Protein AF-A0AAW9KKE5-F1 (afdb_monomer)

Nearest PDB structures (foldseek):
  7twm-assembly1_A  TM=8.789E-01  e=1.733E-07  Mycena rosella
  6mjf-assembly3_E  TM=8.759E-01  e=3.581E-07  Dendrothele bispora CBS 962.96
  7twm-assembly1_B  TM=8.103E-01  e=4.041E-07  Mycena rosella
  7twk-assembly1_B  TM=8.126E-01  e=4.293E-07  Mycena rosella
  7twl-assembly2_C  TM=8.642E-01  e=1.438E-06  Mycena rosella

Solvent-accessible surface area (backbone atoms only — not comparable to full-atom values): 10821 Å² total; per-residue (Å²): 121,58,37,36,28,58,54,69,90,44,76,68,49,59,66,38,62,83,74,55,94,62,72,48,63,43,54,66,41,71,76,75,44,96,43,70,68,54,30,26,49,51,52,24,54,50,53,54,56,51,33,74,76,61,78,55,72,45,81,47,60,91,45,16,56,88,59,95,38,66,36,47,55,47,30,50,53,56,25,61,77,67,72,50,88,82,84,86,73,85,50,70,36,66,66,58,30,47,29,69,73,71,72,53,64,64,88,76,37,62,45,80,43,55,45,91,53,45,88,81,56,84,86,59,94,84,38,49,72,50,75,38,84,69,82,48,58,70,52,22,43,53,47,37,59,59,45,52,78,79,41,63,53,77,44,73,42,79,50,75,39,52,66,84,38,89,93,62,50,43,80,43,80,42,35,42,69,69,60,86

Radius of gyration: 18.44 Å; Cα contacts (8 Å, |Δi|>4): 219; chains: 1; bounding box: 48×35×48 Å

Foldseek 3Di:
DAEEEQDCPDPVSVVCVVVDPDYYYLVVLVVPDPDPLSSLLVLLVVSVVVCVVVVDHHYHYPAFLPPPPSSSVSNVVVCVVVVNDDDGDGGHHVVNLCCVVVVDDCVQPEAEEELVCLVVDDDDPSHHYHYPDLDDPVSLVSNLVSVVVPDPQQDWDWDWDPRPPVVTTDTDIDGSVPSD

Organism: Clostridium perfringens (NCBI:txid1502)

pLDDT: mean 92.87, std 4.3, range [73.19, 98.19]

Sequence (180 aa):
KNIYFRTEKHPTVDYLKGKIKEFKTYDNYYEISDSFDEVYENIAKDIVSKYLDTKEMIYAVPGHPLVAEKSVFNLINLCEEKGIEYTILPAVSFIDAMMDVLKIDPIEGLKVIDAFDMKNQILDKRIGTIITQVYNPLIASEVKLKLLEYYNDDTEIYYVRAAGIVSEESIRKIPIYELD

Mean predicted aligned error: 4.4 Å

Secondary structure (DSSP, 8-state):
--EEES-S-SHHHHHHBTTBS--EE-TTHHHH-SSHHHHHHHHHHHHHHHHHHHS--EEE-SS-TTSS-HHHHHHHHHHHHHT----------HHHHHHHHHT--GGG-EEEEEGGGGGGPPP-TTSEEEEE---SHHHHHHHHHHHHTTS-TT-EEEEEESTT-TTT-EEEEEEGGG--

InterPro domains:
  IPR000878 Tetrapyrrole methylase [PF00590] (12-179)
  IPR014777 Tetrapyrrole methylase, subdomain 1 [G3DSA:3.40.1010.10] (1-91)
  IPR035013 YabN, N-terminal [cd11723] (1-180)
  IPR035996 Tetrapyrrole methylase superfamily [SSF53790] (3-172)

Structure (mmCIF, N/CA/C/O backbone):
data_AF-A0AAW9KKE5-F1
#
_entry.id   AF-A0AAW9KKE5-F1
#
loop_
_atom_site.group_PDB
_atom_site.id
_atom_site.type_symbol
_atom_site.label_atom_id
_atom_site.label_alt_id
_atom_site.label_comp_id
_atom_site.label_asym_id
_atom_site.label_entity_id
_atom_site.label_seq_id
_atom_site.pdbx_PDB_ins_code
_atom_site.Cartn_x
_atom_site.Cartn_y
_atom_site.Cartn_z
_atom_site.occupancy
_atom_site.B_iso_or_equiv
_atom_site.auth_seq_id
_atom_site.auth_comp_id
_atom_site.auth_asym_id
_atom_site.auth_atom_id
_atom_site.pdbx_PDB_model_num
ATOM 1 N N . LYS A 1 1 ? -21.336 3.743 14.398 1.00 73.19 1 LYS A N 1
ATOM 2 C CA . LYS A 1 1 ? -20.627 4.730 15.254 1.00 73.19 1 LYS A CA 1
ATOM 3 C C . LYS A 1 1 ? -19.224 4.164 15.476 1.00 73.19 1 LYS A C 1
ATOM 5 O O . LYS A 1 1 ? -19.099 2.956 15.362 1.00 73.19 1 LYS A O 1
ATOM 10 N N . ASN A 1 2 ? -18.190 4.981 15.685 1.00 91.00 2 ASN A N 1
ATOM 11 C CA . ASN A 1 2 ? -16.785 4.531 15.812 1.00 91.00 2 ASN A CA 1
ATOM 12 C C . ASN A 1 2 ? -16.167 3.923 14.534 1.00 91.00 2 ASN A C 1
ATOM 14 O O . ASN A 1 2 ? -15.418 2.952 14.601 1.00 91.00 2 ASN A O 1
ATOM 18 N N . ILE A 1 3 ? -16.492 4.495 13.370 1.00 94.56 3 ILE A N 1
ATOM 19 C CA . ILE A 1 3 ? -15.839 4.159 12.098 1.00 94.56 3 ILE A CA 1
ATOM 20 C C . ILE A 1 3 ? -14.742 5.188 11.855 1.00 94.56 3 ILE A C 1
ATOM 22 O O . ILE A 1 3 ? -15.023 6.391 11.841 1.00 94.56 3 ILE A O 1
ATOM 26 N N . TYR A 1 4 ? -13.523 4.708 11.661 1.00 95.94 4 TYR A N 1
ATOM 27 C CA . TYR A 1 4 ? -12.345 5.522 11.417 1.00 95.94 4 TYR A CA 1
ATOM 28 C C . TYR A 1 4 ? -11.719 5.112 10.092 1.00 95.94 4 TYR A C 1
ATOM 30 O O . TYR A 1 4 ? -11.380 3.948 9.904 1.00 95.94 4 TYR A O 1
ATOM 38 N N . PHE A 1 5 ? -11.561 6.058 9.177 1.00 96.00 5 PHE A N 1
ATOM 39 C CA . PHE A 1 5 ? -10.828 5.845 7.935 1.00 96.00 5 PHE A CA 1
ATOM 40 C C . PHE A 1 5 ? -9.391 6.334 8.087 1.00 96.00 5 PHE A C 1
ATOM 42 O O . PHE A 1 5 ? -9.157 7.389 8.674 1.00 96.00 5 PHE A O 1
ATOM 49 N N . ARG A 1 6 ? -8.421 5.620 7.508 1.00 95.31 6 ARG A N 1
ATOM 50 C CA . ARG A 1 6 ? -7.042 6.131 7.397 1.00 95.31 6 ARG A CA 1
ATOM 51 C C . ARG A 1 6 ? -7.004 7.484 6.690 1.00 95.31 6 ARG A C 1
ATOM 53 O O . ARG A 1 6 ? -6.290 8.384 7.106 1.00 95.31 6 ARG A O 1
ATOM 60 N N . THR A 1 7 ? -7.790 7.613 5.625 1.00 92.31 7 THR A N 1
ATOM 61 C CA . THR A 1 7 ? -7.900 8.828 4.819 1.00 92.31 7 THR A CA 1
ATOM 62 C C . THR A 1 7 ? -9.285 8.921 4.192 1.00 92.31 7 THR A C 1
ATOM 64 O O . THR A 1 7 ? -9.871 7.898 3.832 1.00 92.31 7 THR A O 1
ATOM 67 N N . GLU A 1 8 ? -9.806 10.136 4.038 1.00 91.81 8 GLU A N 1
ATOM 68 C CA . GLU A 1 8 ? -11.000 10.388 3.229 1.00 91.81 8 GLU A CA 1
ATOM 69 C C . GLU A 1 8 ? -10.721 10.480 1.723 1.00 91.81 8 GLU A C 1
ATOM 71 O O . GLU A 1 8 ? -11.660 10.486 0.927 1.00 91.81 8 GLU A O 1
ATOM 76 N N . LYS A 1 9 ? -9.445 10.553 1.319 1.00 87.50 9 LYS A N 1
ATOM 77 C CA . LYS A 1 9 ? -9.015 10.751 -0.071 1.00 87.50 9 LYS A CA 1
ATOM 78 C C . LYS A 1 9 ? -9.106 9.447 -0.866 1.00 87.50 9 LYS A C 1
ATOM 80 O O . LYS A 1 9 ? -8.093 8.833 -1.196 1.00 87.50 9 LYS A O 1
ATOM 85 N N . HIS A 1 10 ? -10.328 8.995 -1.141 1.00 85.75 10 HIS A N 1
ATOM 86 C CA . HIS A 1 10 ? -10.585 7.806 -1.950 1.00 85.75 10 HIS A CA 1
ATOM 87 C C . HIS A 1 10 ? -12.008 7.822 -2.547 1.00 85.75 10 HIS A C 1
ATOM 89 O O . HIS A 1 10 ? -12.957 8.063 -1.794 1.00 85.75 10 HIS A O 1
ATOM 95 N N . PRO A 1 11 ? -12.214 7.454 -3.832 1.00 83.69 11 PRO A N 1
ATOM 96 C CA . PRO A 1 11 ? -13.539 7.491 -4.472 1.00 83.69 11 PRO A CA 1
ATOM 97 C C . PRO A 1 11 ? -14.624 6.702 -3.720 1.00 83.69 11 PRO A C 1
ATOM 99 O O . PRO A 1 11 ? -15.775 7.123 -3.617 1.00 83.69 11 PRO A O 1
ATOM 102 N N . THR A 1 12 ? -14.258 5.558 -3.133 1.00 86.19 12 THR A N 1
ATOM 103 C CA . THR A 1 12 ? -15.182 4.758 -2.308 1.00 86.19 12 THR A CA 1
ATOM 104 C C . THR A 1 12 ? -15.652 5.500 -1.058 1.00 86.19 12 THR A C 1
ATOM 106 O O . THR A 1 12 ? -16.795 5.315 -0.652 1.00 86.19 12 THR A O 1
ATOM 109 N N . VAL A 1 13 ? -14.817 6.345 -0.444 1.00 86.62 13 VAL A N 1
ATOM 110 C CA . VAL A 1 13 ? -15.243 7.132 0.723 1.00 86.62 13 VAL A CA 1
ATOM 111 C C . VAL A 1 13 ? -16.303 8.144 0.297 1.00 86.62 13 VAL A C 1
ATOM 113 O O . VAL A 1 13 ? -17.320 8.263 0.977 1.00 86.62 13 VAL A O 1
ATOM 116 N N . ASP A 1 14 ? -16.149 8.781 -0.865 1.00 85.56 14 ASP A N 1
ATOM 117 C CA . ASP A 1 14 ? -17.169 9.684 -1.409 1.00 85.56 14 ASP A CA 1
ATOM 118 C C . ASP A 1 14 ? -18.489 8.970 -1.714 1.00 85.56 14 ASP A C 1
ATOM 120 O O . ASP A 1 14 ? -19.556 9.493 -1.409 1.00 85.56 14 ASP A O 1
ATOM 124 N N . TYR A 1 15 ? -18.442 7.735 -2.218 1.00 86.31 15 TYR A N 1
ATOM 125 C CA . TYR A 1 15 ? -19.644 6.908 -2.380 1.00 86.31 15 TYR A CA 1
ATOM 126 C C . TYR A 1 15 ? -20.317 6.547 -1.044 1.00 86.31 15 TYR A C 1
ATOM 128 O O . TYR A 1 15 ? -21.538 6.371 -0.968 1.00 86.31 15 TYR A O 1
ATOM 136 N N . LEU A 1 16 ? -19.525 6.401 0.020 1.00 89.38 16 LEU A N 1
ATOM 137 C CA . LEU A 1 16 ? -20.028 6.120 1.361 1.00 89.38 16 LEU A CA 1
ATOM 138 C C . LEU A 1 16 ? -20.615 7.370 2.028 1.00 89.38 16 LEU A C 1
ATOM 140 O O . LEU A 1 16 ? -21.536 7.224 2.841 1.00 89.38 16 LEU A O 1
ATOM 144 N N . LYS A 1 17 ? -20.159 8.581 1.670 1.00 83.69 17 LYS A N 1
ATOM 145 C CA . LYS A 1 17 ? -20.753 9.849 2.124 1.00 83.69 17 LYS A CA 1
ATOM 146 C C . LYS A 1 17 ? -22.236 9.874 1.711 1.00 83.69 17 LYS A C 1
ATOM 148 O O . LYS A 1 17 ? -22.582 9.936 0.540 1.00 83.69 17 LYS A O 1
ATOM 153 N N . GLY A 1 18 ? -23.132 9.761 2.695 1.00 82.31 18 GLY A N 1
ATOM 154 C CA . GLY A 1 18 ? -24.589 9.659 2.498 1.00 82.31 18 GLY A CA 1
ATOM 155 C C . GLY A 1 18 ? -25.192 8.277 2.785 1.00 82.31 18 GLY A C 1
ATOM 156 O O . GLY A 1 18 ? -26.398 8.175 3.002 1.00 82.31 18 GLY A O 1
ATOM 157 N N . LYS A 1 19 ? -24.373 7.221 2.864 1.00 88.62 19 LYS A N 1
ATOM 158 C CA . LYS A 1 19 ? -24.787 5.874 3.307 1.00 88.62 19 LYS A CA 1
ATOM 159 C C . LYS A 1 19 ? -24.441 5.603 4.763 1.00 88.62 19 LYS A C 1
ATOM 161 O O . LYS A 1 19 ? -25.199 4.941 5.470 1.00 88.62 19 LYS A O 1
ATOM 166 N N . ILE A 1 20 ? -23.299 6.117 5.213 1.00 90.12 20 ILE A N 1
ATOM 167 C CA . ILE A 1 20 ? -22.884 6.060 6.614 1.00 90.12 20 ILE A CA 1
ATOM 168 C C . ILE A 1 20 ? -23.245 7.370 7.312 1.00 90.12 20 ILE A C 1
ATOM 170 O O . ILE A 1 20 ? -23.034 8.452 6.772 1.00 90.12 20 ILE A O 1
ATOM 174 N N . LYS A 1 21 ? -23.821 7.263 8.516 1.00 84.69 21 LYS A N 1
ATOM 175 C CA . LYS A 1 21 ? -24.280 8.431 9.288 1.00 84.69 21 LYS A CA 1
ATOM 176 C C . LYS A 1 21 ? -23.132 9.318 9.765 1.00 84.69 21 LYS A C 1
ATOM 178 O O . LYS A 1 21 ? -23.282 10.530 9.785 1.00 84.69 21 LYS A O 1
ATOM 183 N N . GLU A 1 22 ? -22.037 8.707 10.208 1.00 90.06 22 GLU A N 1
ATOM 184 C CA . GLU A 1 22 ? -20.910 9.404 10.825 1.00 90.06 22 GLU A CA 1
ATOM 185 C C . GLU A 1 22 ? -19.655 8.528 10.745 1.00 90.06 22 GLU A C 1
ATOM 187 O O . GLU A 1 22 ? -19.719 7.322 11.014 1.00 90.06 22 GLU A O 1
ATOM 192 N N . PHE A 1 23 ? -18.527 9.147 10.405 1.00 93.56 23 PHE A N 1
ATOM 193 C CA . PHE A 1 23 ? -17.189 8.569 10.459 1.00 93.56 23 PHE A CA 1
ATOM 194 C C . PHE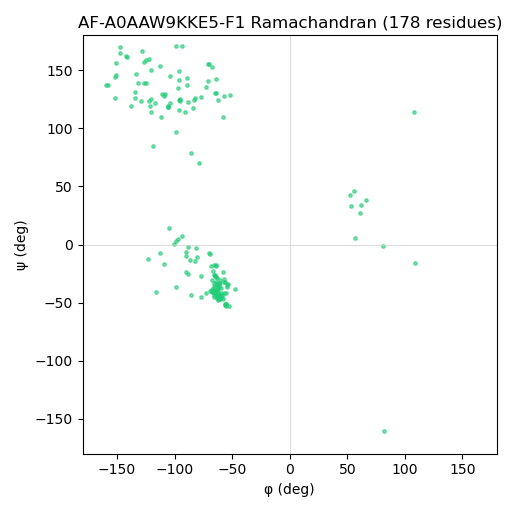 A 1 23 ? -16.167 9.656 10.793 1.00 93.56 23 PHE A C 1
ATOM 196 O O . PHE A 1 23 ? -16.464 10.847 10.711 1.00 93.56 23 PHE A O 1
ATOM 203 N N . LYS A 1 24 ? -14.967 9.234 11.176 1.00 94.56 24 LYS A N 1
ATOM 204 C CA . LYS A 1 24 ? -13.810 10.101 11.421 1.00 94.56 24 LYS A CA 1
ATOM 205 C C . LYS A 1 24 ? -12.662 9.667 10.522 1.00 94.56 24 LYS A C 1
ATOM 207 O O . LYS A 1 24 ? -12.662 8.527 10.054 1.00 94.56 24 LYS A O 1
ATOM 212 N N . THR A 1 25 ? -11.693 10.544 10.294 1.00 95.25 25 THR A N 1
ATOM 213 C CA . THR A 1 25 ? -10.484 10.198 9.543 1.00 95.25 25 THR A CA 1
ATOM 214 C C . THR A 1 25 ? -9.217 10.568 10.296 1.00 95.25 25 THR A C 1
ATOM 216 O O . THR A 1 25 ? -9.268 11.285 11.297 1.00 95.25 25 THR A O 1
ATOM 219 N N . TYR A 1 26 ? -8.098 10.034 9.815 1.00 96.12 26 TYR A N 1
ATOM 220 C CA . TYR A 1 26 ? -6.753 10.300 10.314 1.00 96.12 26 TYR A CA 1
ATOM 221 C C . TYR A 1 26 ? -5.941 11.227 9.396 1.00 96.12 26 TYR A C 1
ATOM 223 O O . TYR A 1 26 ? -4.731 11.353 9.569 1.00 96.12 26 TYR A O 1
ATOM 231 N N . ASP A 1 27 ? -6.589 11.911 8.443 1.00 92.94 27 ASP A N 1
ATOM 232 C CA . ASP A 1 27 ? -5.916 12.818 7.499 1.00 92.94 27 ASP A CA 1
ATOM 233 C C . ASP A 1 27 ? -5.111 13.918 8.212 1.00 92.94 27 ASP A C 1
ATOM 235 O O . ASP A 1 27 ? -4.040 14.294 7.745 1.00 92.94 27 ASP A O 1
ATOM 239 N N . ASN A 1 28 ? -5.569 14.369 9.384 1.00 92.06 28 ASN A N 1
ATOM 240 C CA . ASN A 1 28 ? -4.884 15.377 10.194 1.00 92.06 28 ASN A CA 1
ATOM 241 C C . ASN A 1 28 ? -3.499 14.931 10.691 1.00 92.06 28 ASN A C 1
ATOM 243 O O . ASN A 1 28 ? -2.636 15.781 10.881 1.00 92.06 28 ASN A O 1
ATOM 247 N N . TYR A 1 29 ? -3.259 13.630 10.895 1.00 89.88 29 TYR A N 1
ATOM 248 C CA . TYR A 1 29 ? -1.944 13.147 11.333 1.00 89.88 29 TYR A CA 1
ATOM 249 C C . TYR A 1 29 ? -0.878 13.395 10.265 1.00 89.88 29 TYR A C 1
ATOM 251 O O . TYR A 1 29 ? 0.254 13.726 10.600 1.00 89.88 29 TYR A O 1
ATOM 259 N N . TYR A 1 30 ? -1.253 13.334 8.985 1.00 85.62 30 TYR A N 1
ATOM 260 C CA . TYR A 1 30 ? -0.345 13.627 7.875 1.00 85.62 30 TYR A CA 1
ATOM 261 C C . TYR A 1 30 ? 0.060 15.105 7.790 1.00 85.62 30 TYR A C 1
ATOM 263 O O . TYR A 1 30 ? 1.041 15.416 7.124 1.00 85.62 30 TYR A O 1
ATOM 271 N N . GLU A 1 31 ? -0.682 16.014 8.428 1.00 85.38 31 GLU A N 1
ATOM 272 C CA . GLU A 1 31 ? -0.369 17.449 8.436 1.00 85.38 31 GLU A CA 1
ATOM 273 C C . GLU A 1 31 ? 0.568 17.847 9.583 1.00 85.38 31 GLU A C 1
ATOM 275 O O . GLU A 1 31 ? 1.255 18.861 9.482 1.00 85.38 31 GLU A O 1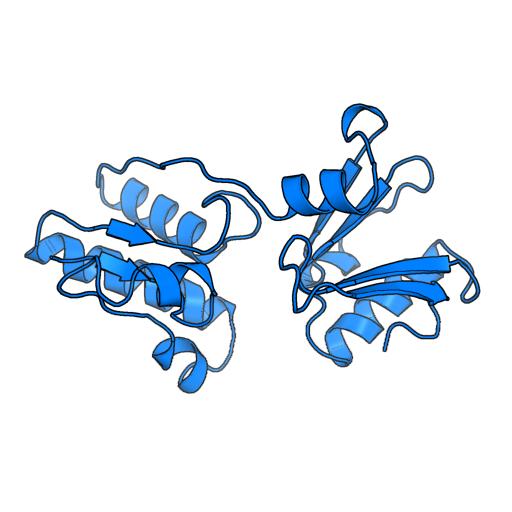
ATOM 280 N N . ILE A 1 32 ? 0.576 17.075 10.675 1.00 86.19 32 ILE A N 1
ATOM 281 C CA . ILE A 1 32 ? 1.253 17.448 11.928 1.00 86.19 32 ILE A CA 1
ATOM 282 C C . ILE A 1 32 ? 2.510 16.631 12.234 1.00 86.19 32 ILE A C 1
ATOM 284 O O . ILE A 1 32 ? 3.270 17.036 13.108 1.00 86.19 32 ILE A O 1
ATOM 288 N N . SER A 1 33 ? 2.703 15.483 11.582 1.00 84.88 33 SER A N 1
ATOM 289 C CA . SER A 1 33 ? 3.840 14.591 11.833 1.00 84.88 33 SER A CA 1
ATOM 290 C C . SER A 1 33 ? 4.983 14.826 10.849 1.00 84.88 33 SER A C 1
ATOM 292 O O . SER A 1 33 ? 4.764 15.141 9.679 1.00 84.88 33 SER A O 1
ATOM 294 N N . ASP A 1 34 ? 6.211 14.596 11.315 1.00 80.88 34 ASP A N 1
ATOM 295 C CA . ASP A 1 34 ? 7.432 14.849 10.539 1.00 80.88 34 ASP A CA 1
ATOM 296 C C . ASP A 1 34 ? 7.768 13.695 9.575 1.00 80.88 34 ASP A C 1
ATOM 298 O O . ASP A 1 34 ? 8.601 13.834 8.676 1.00 80.88 34 ASP A O 1
ATOM 302 N N . SER A 1 35 ? 7.130 12.531 9.751 1.00 82.81 35 SER A N 1
ATOM 303 C CA . SER A 1 35 ? 7.335 11.352 8.905 1.00 82.81 35 SER A CA 1
ATOM 304 C C . SER A 1 35 ? 6.100 10.455 8.815 1.00 82.81 35 SER A C 1
ATOM 306 O O . SER A 1 35 ? 5.266 10.418 9.719 1.00 82.81 35 SER A O 1
ATOM 308 N N . PHE A 1 36 ? 6.010 9.664 7.741 1.00 83.19 36 PHE A N 1
ATOM 309 C CA . PHE A 1 36 ? 4.943 8.672 7.567 1.00 83.19 36 PHE A CA 1
ATOM 310 C C . PHE A 1 36 ? 4.949 7.591 8.651 1.00 83.19 36 PHE A C 1
ATOM 312 O O . PHE A 1 36 ? 3.888 7.168 9.099 1.00 83.19 36 PHE A O 1
ATOM 319 N N . ASP A 1 37 ? 6.127 7.172 9.107 1.00 86.69 37 ASP A N 1
ATOM 320 C CA . ASP A 1 37 ? 6.244 6.180 10.176 1.00 86.69 37 ASP A CA 1
ATOM 321 C C . ASP A 1 37 ? 5.598 6.672 11.471 1.00 86.69 37 ASP A C 1
ATOM 323 O O 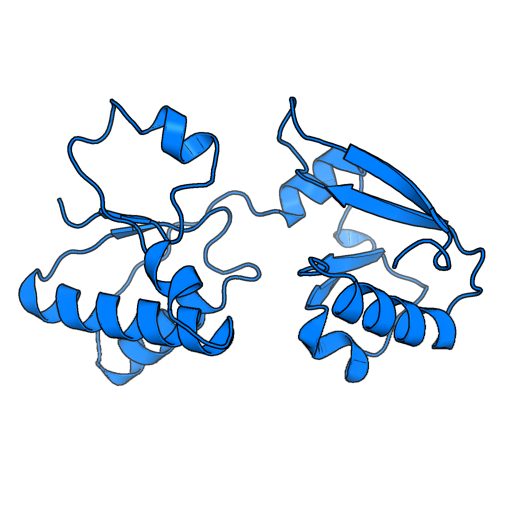. ASP A 1 37 ? 4.815 5.950 12.091 1.00 86.69 37 ASP A O 1
ATOM 327 N N . GLU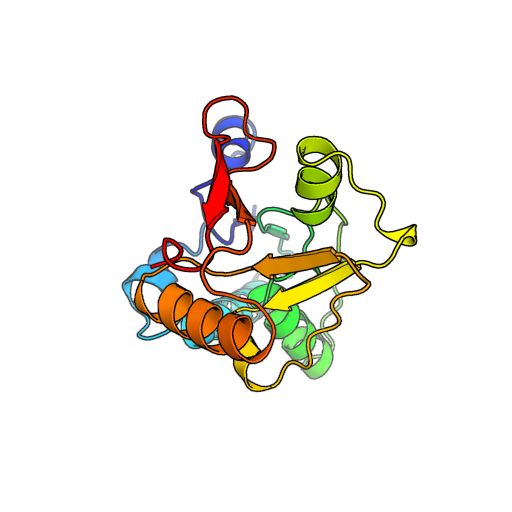 A 1 38 ? 5.840 7.936 11.815 1.00 90.69 38 GLU A N 1
ATOM 328 C CA . GLU A 1 38 ? 5.219 8.582 12.966 1.00 90.69 38 GLU A CA 1
ATOM 329 C C . GLU A 1 38 ? 3.693 8.679 12.810 1.00 90.69 38 GLU A C 1
ATOM 331 O O . GLU A 1 38 ? 2.959 8.341 13.741 1.00 90.6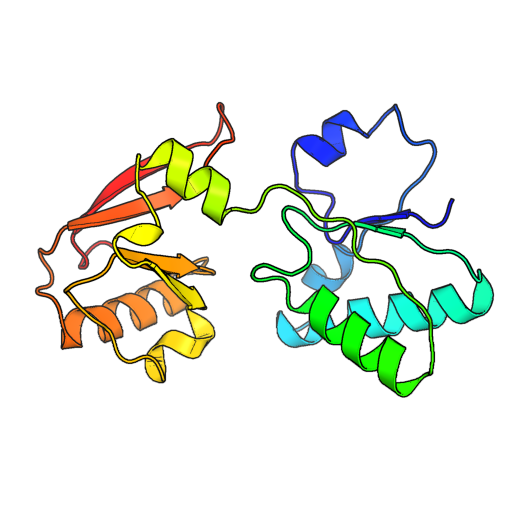9 38 GLU A O 1
ATOM 336 N N . VAL A 1 39 ? 3.203 9.052 11.618 1.00 92.00 39 VAL A N 1
ATOM 337 C CA . VAL A 1 39 ? 1.763 9.048 11.297 1.00 92.00 39 VAL A CA 1
ATOM 338 C C . VAL A 1 39 ? 1.156 7.679 11.602 1.00 92.00 39 VAL A C 1
ATOM 340 O O . VAL A 1 39 ? 0.173 7.580 12.337 1.00 92.00 39 VAL A O 1
ATOM 343 N N . TYR A 1 40 ? 1.746 6.608 11.071 1.00 93.31 40 TYR A N 1
ATOM 344 C CA . TYR A 1 40 ? 1.201 5.258 11.197 1.00 93.31 40 TYR A CA 1
ATOM 345 C C . TYR A 1 40 ? 1.244 4.725 12.628 1.00 93.31 40 TYR A C 1
ATOM 347 O O . TYR A 1 40 ? 0.310 4.046 13.060 1.00 93.31 40 TYR A O 1
ATOM 355 N N . GLU A 1 41 ? 2.303 5.018 13.380 1.00 94.69 41 GLU A N 1
ATOM 356 C CA . GLU A 1 41 ? 2.369 4.690 14.804 1.00 94.69 41 GLU A CA 1
ATOM 357 C C . GLU A 1 41 ? 1.307 5.430 15.616 1.00 94.69 41 GLU A C 1
ATOM 359 O O . GLU A 1 41 ? 0.646 4.838 16.474 1.00 94.69 41 GLU A O 1
ATOM 364 N N . ASN A 1 42 ? 1.143 6.724 15.356 1.00 95.69 42 ASN A N 1
ATOM 365 C CA . ASN A 1 42 ? 0.209 7.567 16.083 1.00 95.69 42 ASN A CA 1
ATOM 366 C C . ASN A 1 42 ? -1.248 7.158 15.825 1.00 95.69 42 ASN A C 1
ATOM 368 O O . ASN A 1 42 ? -2.036 7.102 16.771 1.00 95.69 42 ASN A O 1
ATOM 372 N N . ILE A 1 43 ? -1.587 6.792 14.582 1.00 96.94 43 ILE A N 1
ATOM 373 C CA . ILE A 1 43 ? -2.894 6.222 14.227 1.00 96.94 43 ILE A CA 1
ATOM 374 C C . ILE A 1 43 ? -3.173 4.968 15.061 1.00 96.94 43 ILE A C 1
ATOM 376 O O . ILE A 1 43 ? -4.206 4.884 15.725 1.00 96.94 43 ILE A O 1
ATOM 380 N N . ALA A 1 44 ? -2.244 4.009 15.080 1.00 97.19 44 ALA A N 1
ATOM 381 C CA . ALA A 1 44 ? -2.424 2.753 15.804 1.00 97.19 44 ALA A CA 1
ATOM 382 C C . ALA A 1 44 ? -2.609 2.972 17.320 1.00 97.19 44 ALA A C 1
ATOM 384 O O . ALA A 1 44 ? -3.523 2.407 17.925 1.00 97.19 44 ALA A O 1
ATOM 385 N N . LYS A 1 45 ? -1.792 3.846 17.929 1.00 96.62 45 LYS A N 1
ATOM 386 C CA . LYS A 1 45 ? -1.890 4.206 19.357 1.00 96.62 45 LYS A CA 1
ATOM 387 C C . LYS A 1 45 ? -3.241 4.844 19.693 1.00 96.62 45 LYS A C 1
ATOM 389 O O . LYS A 1 45 ? -3.853 4.498 20.705 1.00 96.62 45 LYS A O 1
ATOM 394 N N . ASP A 1 46 ? -3.716 5.756 18.851 1.00 96.56 46 ASP A N 1
ATOM 395 C CA . ASP A 1 46 ? -4.987 6.447 19.059 1.00 96.56 46 ASP A CA 1
ATOM 396 C C . ASP A 1 46 ? -6.202 5.514 18.885 1.00 96.56 46 ASP A C 1
ATOM 398 O O . ASP A 1 46 ? -7.124 5.566 19.703 1.00 96.56 46 ASP A O 1
ATOM 402 N N . ILE A 1 47 ? -6.179 4.609 17.900 1.00 96.56 47 ILE A N 1
ATOM 403 C CA . ILE A 1 47 ? -7.209 3.568 17.720 1.00 96.56 47 ILE A CA 1
ATOM 404 C C . ILE A 1 47 ? -7.335 2.719 18.984 1.00 96.56 47 ILE A C 1
ATOM 406 O O . ILE A 1 47 ? -8.432 2.563 19.523 1.00 96.56 47 ILE A O 1
ATOM 410 N N . VAL A 1 48 ? -6.211 2.202 19.488 1.00 96.38 48 VAL A N 1
ATOM 411 C CA . VAL A 1 48 ? -6.188 1.381 20.705 1.00 96.38 48 VAL A CA 1
ATOM 412 C C . VAL A 1 48 ? -6.720 2.165 21.900 1.00 96.38 48 VAL A C 1
ATOM 414 O O . VAL A 1 48 ? -7.550 1.647 22.643 1.00 96.38 48 VAL A O 1
ATOM 417 N N . SER A 1 49 ? -6.287 3.418 22.066 1.00 95.56 49 SER A N 1
ATOM 418 C CA . SER A 1 49 ? -6.767 4.301 23.133 1.00 95.56 49 SER A CA 1
ATOM 419 C C . SER A 1 49 ? -8.292 4.445 23.098 1.00 95.56 49 SER A C 1
ATOM 421 O O . SER A 1 49 ? -8.972 4.156 24.079 1.00 95.56 49 SER A O 1
ATOM 423 N N . LYS A 1 50 ? -8.857 4.779 21.933 1.00 94.94 50 LYS A N 1
ATOM 424 C CA . LYS A 1 50 ? -10.307 4.942 21.762 1.00 94.94 50 LYS A CA 1
ATOM 425 C C . LYS A 1 50 ? -11.075 3.632 21.935 1.00 94.94 50 LYS A C 1
ATOM 427 O O . LYS A 1 50 ? -12.176 3.645 22.480 1.00 94.94 50 LYS A O 1
ATOM 432 N N . TYR A 1 51 ? -10.515 2.503 21.499 1.00 95.31 51 TYR A N 1
ATOM 433 C CA . TYR A 1 51 ? -11.127 1.190 21.706 1.00 95.31 51 TYR A CA 1
ATOM 434 C C . TYR A 1 51 ? -11.276 0.859 23.197 1.00 95.31 51 TYR A C 1
ATOM 436 O O . TYR A 1 51 ? -12.277 0.259 23.595 1.00 95.31 51 TYR A O 1
ATOM 444 N N . LEU A 1 52 ? -10.328 1.274 24.046 1.00 91.94 52 LEU A N 1
ATOM 445 C CA . LEU A 1 52 ? -10.430 1.038 25.488 1.00 91.94 52 LEU A CA 1
ATOM 446 C C . LEU A 1 52 ? -11.674 1.694 26.100 1.00 91.94 52 LEU A C 1
ATOM 448 O O . LEU A 1 52 ? -12.240 1.100 27.023 1.00 91.94 52 LEU A O 1
ATOM 452 N N . ASP A 1 53 ? -12.130 2.815 25.540 1.00 91.44 53 ASP A N 1
ATOM 453 C CA . ASP A 1 53 ? -13.341 3.522 25.962 1.00 91.44 53 ASP A C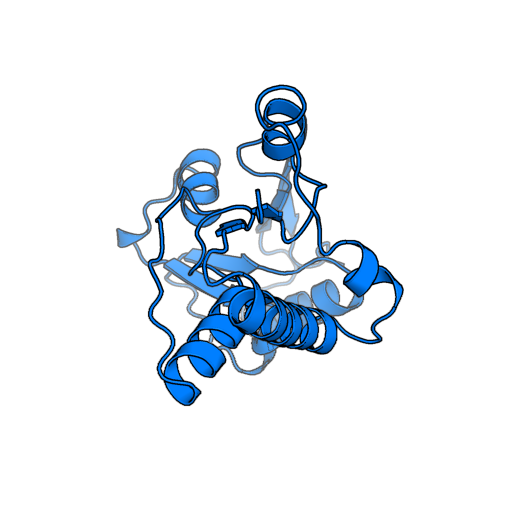A 1
ATOM 454 C C . ASP A 1 53 ? -14.611 2.965 25.305 1.00 91.44 53 ASP A C 1
ATOM 456 O O . ASP A 1 53 ? -15.634 2.793 25.970 1.00 91.44 53 ASP A O 1
ATOM 460 N N . THR A 1 54 ? -14.576 2.683 23.997 1.00 90.50 54 THR A N 1
ATOM 461 C CA . THR A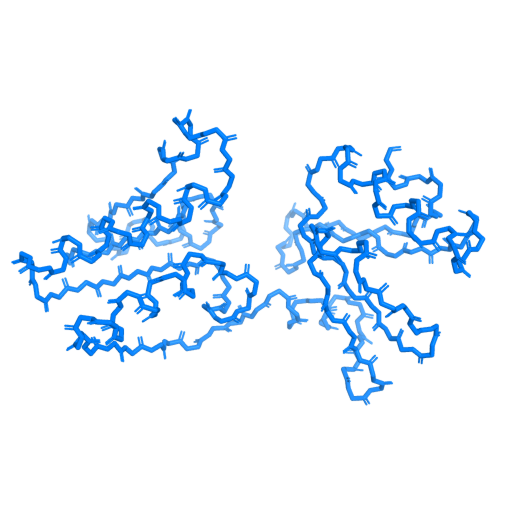 1 54 ? -15.787 2.332 23.237 1.00 90.50 54 THR A CA 1
ATOM 462 C C . THR A 1 54 ? -16.103 0.842 23.209 1.00 90.50 54 THR A C 1
ATOM 464 O O . THR A 1 54 ? -17.255 0.488 22.968 1.00 90.50 54 THR A O 1
ATOM 467 N N . LYS A 1 55 ? -15.098 -0.022 23.402 1.00 90.25 55 LYS A N 1
ATOM 468 C CA . LYS A 1 55 ? -15.152 -1.494 23.261 1.00 90.25 55 LYS A CA 1
ATOM 469 C C . LYS A 1 55 ? -15.609 -2.017 21.892 1.00 90.25 55 LYS A C 1
ATOM 471 O O . LYS A 1 55 ? -15.748 -3.220 21.713 1.00 90.25 55 LYS A O 1
ATOM 476 N N . GLU A 1 56 ? -15.806 -1.135 20.918 1.00 91.12 56 GLU A N 1
ATOM 477 C CA . GLU A 1 56 ? -16.179 -1.464 19.544 1.00 91.12 56 GLU A CA 1
ATOM 478 C C . GLU A 1 56 ? -15.642 -0.374 18.608 1.00 91.12 56 GLU A C 1
ATOM 480 O O . GLU A 1 56 ? -15.899 0.823 18.815 1.00 91.12 56 GLU A O 1
ATOM 485 N N . MET A 1 57 ? -14.883 -0.783 17.587 1.00 94.31 57 MET A N 1
ATOM 486 C CA . MET A 1 57 ? -14.279 0.119 16.610 1.00 94.31 57 MET A CA 1
ATOM 487 C C . MET A 1 57 ? -14.086 -0.560 15.252 1.00 94.31 57 MET A C 1
ATOM 489 O O . MET A 1 57 ? -13.744 -1.736 15.181 1.00 94.31 57 MET A O 1
ATOM 493 N N . ILE A 1 58 ? -14.259 0.214 14.178 1.00 95.94 58 ILE A N 1
ATOM 494 C CA . ILE A 1 58 ? -13.901 -0.183 12.815 1.00 95.94 58 ILE A CA 1
ATOM 495 C C . ILE A 1 58 ? -12.814 0.764 12.323 1.00 95.94 58 ILE A C 1
ATOM 497 O O . ILE A 1 58 ? -13.041 1.974 12.255 1.00 95.94 58 ILE A O 1
ATOM 501 N N . TYR A 1 59 ? -11.665 0.207 11.944 1.00 97.06 59 TYR A N 1
ATOM 502 C CA . TYR A 1 59 ? -10.622 0.921 11.220 1.00 97.06 59 TYR A CA 1
ATOM 503 C C . TYR A 1 59 ? -10.613 0.467 9.759 1.00 97.06 59 TYR A C 1
ATOM 505 O O . TYR A 1 59 ? -10.425 -0.712 9.468 1.00 97.06 59 TYR A O 1
ATOM 513 N N . ALA A 1 60 ? -10.872 1.401 8.849 1.00 95.94 60 ALA A N 1
ATOM 514 C CA . ALA A 1 60 ? -10.972 1.163 7.420 1.00 95.94 60 ALA A CA 1
ATOM 515 C C . ALA A 1 60 ? -9.798 1.820 6.685 1.00 95.94 60 ALA A C 1
ATOM 517 O O . ALA A 1 60 ? -9.528 3.015 6.834 1.00 95.94 60 ALA A O 1
ATOM 518 N N . VAL A 1 61 ? -9.133 1.035 5.846 1.00 95.38 61 VAL A N 1
ATOM 519 C CA . VAL A 1 61 ? -8.002 1.463 5.020 1.00 95.38 61 VAL A CA 1
ATOM 520 C C . VAL A 1 61 ? -8.330 1.246 3.541 1.00 95.38 61 VAL A C 1
ATOM 522 O O . VAL A 1 61 ? -9.114 0.349 3.221 1.00 95.38 61 VAL A O 1
ATOM 525 N N . PRO A 1 62 ? -7.779 2.053 2.621 1.00 91.31 62 PRO A N 1
ATOM 526 C CA . PRO A 1 62 ? -7.865 1.765 1.195 1.00 91.31 62 PRO A CA 1
ATOM 527 C C . PRO A 1 62 ? -7.127 0.470 0.839 1.00 91.31 62 PRO A C 1
ATOM 529 O O . PRO A 1 62 ? -5.960 0.303 1.183 1.00 91.31 62 PRO A O 1
ATOM 532 N N . GLY A 1 63 ? -7.790 -0.413 0.095 1.00 91.50 63 GLY A N 1
ATOM 533 C CA . GLY A 1 63 ? -7.217 -1.683 -0.343 1.00 91.50 63 GLY A CA 1
ATOM 534 C C . GLY A 1 63 ? -7.282 -2.792 0.714 1.00 91.50 63 GLY A C 1
ATOM 535 O O . GLY A 1 63 ? -8.082 -2.744 1.648 1.00 91.50 63 GLY A O 1
ATOM 536 N N . HIS A 1 64 ? -6.446 -3.820 0.552 1.00 95.25 64 HIS A N 1
ATOM 537 C CA . HIS A 1 64 ? -6.380 -4.951 1.476 1.00 95.25 64 HIS A CA 1
ATOM 538 C C . HIS A 1 64 ? -5.606 -4.570 2.759 1.00 95.25 64 HIS A C 1
ATOM 540 O O . HIS A 1 64 ? -4.441 -4.187 2.645 1.00 95.25 64 HIS A O 1
ATOM 546 N N . PRO A 1 65 ? -6.156 -4.763 3.979 1.00 96.06 65 PRO A N 1
ATOM 547 C CA . PRO A 1 65 ? -5.516 -4.315 5.227 1.00 96.06 65 PRO A CA 1
ATOM 548 C C . PRO A 1 65 ? -4.115 -4.869 5.512 1.00 96.06 65 PRO A C 1
ATOM 550 O O . PRO A 1 65 ? -3.353 -4.266 6.252 1.00 96.06 65 PRO A O 1
ATOM 553 N N . LEU A 1 66 ? -3.776 -6.024 4.942 1.00 95.38 66 LEU A N 1
ATOM 554 C CA . LEU A 1 66 ? -2.457 -6.658 5.084 1.00 95.38 66 LEU A CA 1
ATOM 555 C C . LEU A 1 66 ? -1.480 -6.385 3.928 1.00 95.38 66 LEU A C 1
ATOM 557 O O . LEU A 1 66 ? -0.399 -6.966 3.905 1.00 95.38 66 LEU A O 1
ATOM 561 N N . VAL A 1 67 ? -1.836 -5.543 2.954 1.00 93.19 67 VAL A N 1
ATOM 562 C CA . VAL A 1 67 ? -0.990 -5.279 1.778 1.00 93.19 67 VAL A CA 1
ATOM 563 C C . VAL A 1 67 ? -0.477 -3.843 1.820 1.00 93.19 67 VAL A C 1
ATOM 565 O O . VAL A 1 67 ? -1.238 -2.907 1.603 1.00 93.19 67 VAL A O 1
ATOM 568 N N . ALA A 1 68 ? 0.828 -3.685 2.072 1.00 85.94 68 ALA A N 1
ATOM 569 C CA . ALA A 1 68 ? 1.529 -2.394 2.116 1.00 85.94 68 ALA A CA 1
ATOM 570 C C . ALA A 1 68 ? 0.887 -1.345 3.056 1.00 85.94 68 ALA A C 1
ATOM 572 O O . ALA A 1 68 ? 0.944 -0.146 2.795 1.00 85.94 68 ALA A O 1
ATOM 573 N N . GLU A 1 69 ? 0.286 -1.793 4.162 1.00 91.50 69 GLU A N 1
ATOM 574 C CA . GLU A 1 69 ? -0.426 -0.935 5.112 1.00 91.50 69 GLU A CA 1
ATOM 575 C C . GLU A 1 69 ? 0.214 -0.988 6.508 1.00 91.50 69 GLU A C 1
ATOM 577 O O . GLU A 1 69 ? -0.190 -1.747 7.392 1.00 91.50 69 GLU A O 1
ATOM 582 N N . LYS A 1 70 ? 1.243 -0.161 6.721 1.00 90.88 70 LYS A N 1
ATOM 583 C CA . LYS A 1 70 ? 2.035 -0.150 7.963 1.00 90.88 70 LYS A CA 1
ATOM 584 C C . LYS A 1 70 ? 1.204 0.198 9.204 1.00 90.88 70 LYS A C 1
ATOM 586 O O . LYS A 1 70 ? 1.444 -0.359 10.273 1.00 90.88 70 LYS A O 1
ATOM 591 N N . SER A 1 71 ? 0.183 1.050 9.066 1.00 95.12 71 SER A N 1
ATOM 592 C CA . SER A 1 71 ? -0.699 1.416 10.186 1.00 95.12 71 SER A CA 1
ATOM 593 C C . SER A 1 71 ? -1.473 0.218 10.753 1.00 95.12 71 SER A C 1
ATOM 595 O O . SER A 1 71 ? -1.655 0.126 11.967 1.00 95.12 71 SER A O 1
ATOM 597 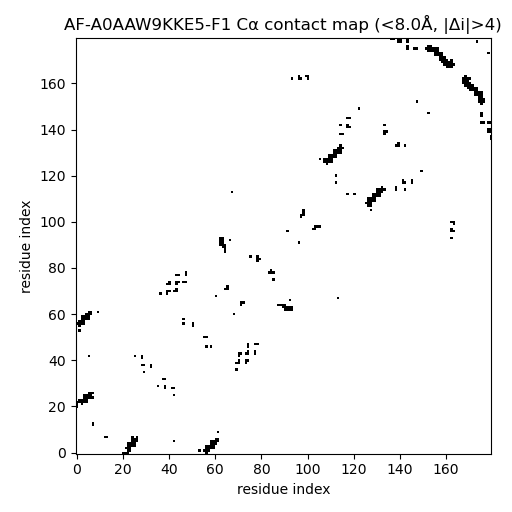N N . VAL A 1 72 ? -1.876 -0.733 9.901 1.00 97.12 72 VAL A N 1
ATOM 598 C CA . VAL A 1 72 ? -2.580 -1.953 10.322 1.00 97.12 72 VAL A CA 1
ATOM 599 C C . VAL A 1 72 ? -1.629 -2.913 11.028 1.00 97.12 72 VAL A C 1
ATOM 601 O O . VAL A 1 72 ? -1.995 -3.447 12.070 1.00 97.12 72 VAL A O 1
ATOM 604 N N . PHE A 1 73 ? -0.400 -3.092 10.536 1.00 96.69 73 PHE A N 1
ATOM 605 C CA . PHE A 1 73 ? 0.593 -3.928 11.224 1.00 96.69 73 PHE A CA 1
ATOM 606 C C . PHE A 1 73 ? 0.978 -3.365 12.598 1.00 96.69 73 PHE A C 1
ATOM 608 O O . PHE A 1 73 ? 1.037 -4.114 13.571 1.00 96.69 73 PHE A O 1
ATOM 615 N N . ASN A 1 74 ? 1.151 -2.044 12.712 1.00 97.12 74 ASN A N 1
ATOM 616 C CA . ASN A 1 74 ? 1.370 -1.391 14.004 1.00 97.12 74 ASN A CA 1
ATOM 617 C C . ASN A 1 74 ? 0.195 -1.636 14.967 1.00 97.12 74 ASN A C 1
ATOM 619 O O . ASN A 1 74 ? 0.405 -1.910 16.148 1.00 97.12 74 ASN A O 1
ATOM 623 N N . LEU A 1 75 ? -1.042 -1.563 14.464 1.00 97.94 75 LEU A N 1
ATOM 624 C CA . LEU A 1 75 ? -2.245 -1.828 15.252 1.00 97.94 75 LEU A CA 1
ATOM 625 C C . LEU A 1 75 ? -2.334 -3.291 15.702 1.00 97.94 75 LEU A C 1
ATOM 627 O O . LEU A 1 75 ? -2.637 -3.537 16.865 1.00 97.94 75 LEU A O 1
ATOM 631 N N . ILE A 1 76 ? -2.042 -4.245 14.814 1.00 98.19 76 ILE A N 1
ATOM 632 C CA . ILE A 1 76 ? -1.996 -5.679 15.132 1.00 98.19 76 ILE A CA 1
ATOM 633 C C . ILE A 1 76 ? -1.030 -5.934 16.292 1.00 98.19 76 ILE A C 1
ATOM 635 O O . ILE A 1 76 ? -1.441 -6.513 17.295 1.00 98.19 76 ILE A O 1
ATOM 639 N N . ASN A 1 77 ? 0.201 -5.421 16.202 1.00 98.00 77 ASN A N 1
ATOM 640 C CA . ASN A 1 77 ? 1.209 -5.588 17.251 1.00 98.00 77 ASN A CA 1
ATOM 641 C C . ASN A 1 77 ? 0.717 -5.041 18.601 1.00 98.00 77 ASN A C 1
ATOM 643 O O . ASN A 1 77 ? 0.786 -5.730 19.616 1.00 98.00 77 ASN A O 1
ATOM 647 N N . LEU A 1 78 ? 0.150 -3.828 18.618 1.00 97.75 78 LEU A N 1
ATOM 648 C CA . LEU A 1 78 ? -0.387 -3.236 19.848 1.00 97.75 78 LEU A CA 1
ATOM 649 C C . LEU A 1 78 ? -1.579 -4.018 20.415 1.00 97.75 78 LEU A C 1
ATOM 651 O O . LEU A 1 78 ? -1.742 -4.088 21.636 1.00 97.75 78 LEU A O 1
ATOM 655 N N . CYS A 1 79 ? -2.433 -4.572 19.554 1.00 97.25 79 CYS A N 1
ATOM 656 C CA . CYS A 1 79 ? -3.544 -5.413 19.981 1.00 97.25 79 CYS A CA 1
ATOM 657 C C . CYS A 1 79 ? -3.036 -6.706 20.624 1.00 97.25 79 CYS A C 1
ATOM 659 O O . CYS A 1 79 ? -3.503 -7.058 21.706 1.00 97.25 79 CYS A O 1
ATOM 661 N N . GLU A 1 80 ? -2.051 -7.370 20.019 1.00 97.62 80 GLU A N 1
ATOM 662 C CA . GLU A 1 80 ? -1.433 -8.585 20.561 1.00 97.62 80 GLU A CA 1
ATOM 663 C C . GLU A 1 80 ? -0.758 -8.327 21.912 1.00 97.62 80 GLU A C 1
ATOM 665 O O . GLU A 1 80 ? -1.031 -9.035 22.882 1.00 97.62 80 GLU A O 1
ATOM 670 N N . GLU A 1 81 ? 0.033 -7.254 22.024 1.00 97.50 81 GLU A N 1
ATOM 671 C CA . GLU A 1 81 ? 0.674 -6.836 23.279 1.00 97.50 81 GLU A CA 1
ATOM 672 C C . GLU A 1 81 ? -0.331 -6.587 24.414 1.00 97.50 81 GLU A C 1
ATOM 674 O O . GLU A 1 81 ? -0.023 -6.793 25.590 1.00 97.50 81 GLU A O 1
ATOM 679 N N . LYS A 1 82 ? -1.537 -6.121 24.076 1.00 95.94 82 LYS A N 1
ATOM 680 C CA . LYS A 1 82 ? -2.585 -5.756 25.041 1.00 95.94 82 LYS A CA 1
ATOM 681 C C . LYS A 1 82 ? -3.670 -6.820 25.206 1.00 95.94 82 LYS A C 1
ATOM 683 O O . LYS A 1 82 ? -4.600 -6.592 25.979 1.00 95.94 82 LYS A O 1
ATOM 688 N N . GLY A 1 83 ? -3.577 -7.948 24.501 1.00 96.31 83 GLY A N 1
ATOM 689 C CA . GLY A 1 83 ? -4.610 -8.987 24.505 1.00 96.31 83 GLY A CA 1
ATOM 690 C C . GLY A 1 83 ? -5.966 -8.502 23.977 1.00 96.31 83 GLY A C 1
ATOM 691 O O . GLY A 1 83 ? -7.008 -8.911 24.485 1.00 96.31 83 GLY A O 1
ATOM 692 N N . ILE A 1 84 ? -5.963 -7.585 23.007 1.00 96.62 84 ILE A N 1
ATOM 693 C CA . ILE A 1 84 ? -7.167 -7.082 22.344 1.00 96.62 84 ILE A CA 1
ATOM 694 C C . ILE A 1 84 ? -7.480 -7.987 21.154 1.00 96.62 84 ILE A C 1
ATOM 696 O O . ILE A 1 84 ? -6.668 -8.135 20.243 1.00 96.62 84 ILE A O 1
ATOM 700 N N . GLU A 1 85 ? -8.679 -8.560 21.144 1.00 96.44 85 GLU A N 1
ATOM 701 C CA . GLU A 1 85 ? -9.167 -9.328 20.002 1.00 96.44 85 GLU A CA 1
ATOM 702 C C . GLU A 1 85 ? -9.483 -8.410 18.816 1.00 96.44 85 GLU A C 1
ATOM 704 O O . GLU A 1 85 ? -10.042 -7.323 18.972 1.00 96.44 85 GLU A O 1
ATOM 709 N N . TYR A 1 86 ? -9.145 -8.868 17.614 1.00 96.69 86 TYR A N 1
ATOM 710 C CA . TYR A 1 86 ? -9.426 -8.162 16.373 1.00 96.69 86 TYR A CA 1
ATOM 711 C C . TYR A 1 86 ? -9.818 -9.144 15.268 1.00 96.69 86 TYR A C 1
ATOM 713 O O . TYR A 1 86 ? -9.577 -10.347 15.342 1.00 96.69 86 TYR A O 1
ATOM 721 N N . THR A 1 87 ? -10.447 -8.628 14.216 1.00 97.75 87 THR A N 1
ATOM 722 C CA . THR A 1 87 ? -10.770 -9.393 13.009 1.00 97.75 87 THR A CA 1
ATOM 723 C C . THR A 1 87 ? -10.403 -8.567 11.790 1.00 97.75 87 THR A C 1
ATOM 725 O O . THR A 1 87 ? -10.765 -7.396 11.695 1.00 97.75 87 THR A O 1
ATOM 728 N N . ILE A 1 88 ? -9.690 -9.185 10.850 1.00 97.38 88 ILE A N 1
ATOM 729 C CA . ILE A 1 88 ? -9.330 -8.562 9.577 1.00 97.38 88 ILE A CA 1
ATOM 730 C C . ILE A 1 88 ? -10.359 -8.978 8.534 1.00 97.38 88 ILE A C 1
ATOM 732 O O . ILE A 1 88 ? -10.577 -10.168 8.305 1.00 97.38 88 ILE A O 1
ATOM 736 N N . LEU A 1 89 ? -10.971 -7.989 7.887 1.00 97.06 89 LEU A N 1
ATOM 737 C CA . LEU A 1 89 ? -11.835 -8.215 6.736 1.00 97.06 89 LEU A CA 1
ATOM 738 C C . LEU A 1 89 ? -11.009 -8.015 5.457 1.00 97.06 89 LEU A C 1
ATOM 740 O O . LEU A 1 89 ? -10.518 -6.906 5.235 1.00 97.06 89 LEU A O 1
ATOM 744 N N . PRO A 1 90 ? -10.811 -9.062 4.635 1.00 94.44 90 PRO A N 1
ATOM 745 C CA . PRO A 1 90 ? -10.043 -8.946 3.403 1.00 94.44 90 PRO A CA 1
ATOM 746 C C . PRO A 1 90 ? -10.774 -8.069 2.380 1.00 94.44 90 PRO A C 1
ATOM 748 O O . PRO A 1 90 ? -12.005 -7.987 2.365 1.00 94.44 90 PRO A O 1
ATOM 751 N N . ALA A 1 91 ? -10.003 -7.434 1.504 1.00 93.12 91 ALA A N 1
ATOM 752 C CA . ALA A 1 91 ? -10.499 -6.580 0.429 1.00 93.12 91 ALA A CA 1
ATOM 753 C C . ALA A 1 91 ? -9.579 -6.667 -0.795 1.00 93.12 91 ALA A C 1
ATOM 755 O O . ALA A 1 91 ? -8.493 -7.230 -0.719 1.00 93.12 91 ALA A O 1
ATOM 756 N N . VAL A 1 92 ? -10.001 -6.101 -1.922 1.00 92.06 92 VAL A N 1
ATOM 757 C CA . VAL A 1 92 ? -9.173 -6.040 -3.135 1.00 92.06 92 VAL A CA 1
ATOM 758 C C . VAL A 1 92 ? -7.951 -5.157 -2.871 1.00 92.06 92 VAL A C 1
ATOM 760 O O . VAL A 1 92 ? -8.082 -4.049 -2.351 1.00 92.06 92 VAL A O 1
ATOM 763 N N . SER A 1 93 ? -6.761 -5.651 -3.195 1.00 93.25 93 SER A N 1
ATOM 764 C CA . SER A 1 93 ? -5.494 -4.939 -3.045 1.00 93.25 93 SER A CA 1
ATOM 765 C C . SER A 1 93 ? -5.105 -4.204 -4.328 1.00 93.25 93 SER A C 1
ATOM 767 O O . SER A 1 93 ? -5.678 -4.415 -5.396 1.00 93.25 93 SER A O 1
ATOM 769 N N . PHE A 1 94 ? -4.066 -3.369 -4.253 1.00 91.50 94 PHE A N 1
ATOM 770 C CA . PHE A 1 94 ? -3.493 -2.801 -5.472 1.00 91.50 94 PHE A CA 1
ATOM 771 C C . PHE A 1 94 ? -2.871 -3.887 -6.369 1.00 91.50 94 PHE A C 1
ATOM 773 O O . PHE A 1 94 ? -2.793 -3.680 -7.571 1.00 91.50 94 PHE A O 1
ATOM 780 N N . ILE A 1 95 ? -2.432 -5.030 -5.820 1.00 93.88 95 ILE A N 1
ATOM 781 C CA . ILE A 1 95 ? -1.812 -6.112 -6.604 1.00 93.88 95 ILE A CA 1
ATOM 782 C C . ILE A 1 95 ? -2.839 -6.686 -7.581 1.00 93.88 95 ILE A C 1
ATOM 784 O O . ILE A 1 95 ? -2.524 -6.852 -8.756 1.00 93.88 95 ILE A O 1
ATOM 788 N N . ASP A 1 96 ? -4.077 -6.883 -7.122 1.00 93.62 96 ASP A N 1
ATOM 789 C CA . ASP A 1 96 ? -5.191 -7.325 -7.964 1.00 93.62 96 ASP A CA 1
ATOM 790 C C . ASP A 1 96 ? -5.438 -6.328 -9.109 1.00 93.62 96 ASP A C 1
ATOM 792 O O . ASP A 1 96 ? -5.521 -6.712 -10.275 1.00 93.62 96 ASP A O 1
ATOM 796 N N . ALA A 1 97 ? -5.445 -5.026 -8.798 1.00 93.19 97 ALA A N 1
ATOM 797 C CA . ALA A 1 97 ? -5.584 -3.980 -9.809 1.00 93.19 97 ALA A CA 1
ATOM 798 C C . ALA A 1 97 ? -4.421 -3.989 -10.819 1.00 93.19 97 ALA A C 1
ATOM 800 O O . ALA A 1 97 ? -4.640 -3.829 -12.016 1.00 93.19 97 ALA A O 1
ATOM 801 N N . MET A 1 98 ? -3.183 -4.215 -10.370 1.00 94.69 98 MET A N 1
ATOM 802 C CA . MET A 1 98 ? -2.019 -4.312 -11.260 1.00 94.69 98 MET A CA 1
ATOM 803 C C . MET A 1 98 ? -2.099 -5.534 -12.181 1.00 94.69 98 MET A C 1
ATOM 805 O O . MET A 1 98 ? -1.751 -5.421 -13.357 1.00 94.69 98 MET A O 1
ATOM 809 N N . MET A 1 99 ? -2.572 -6.676 -11.676 1.00 94.38 99 MET A N 1
ATOM 810 C CA . MET A 1 99 ? -2.810 -7.879 -12.480 1.00 94.38 99 MET A CA 1
ATOM 811 C C . MET A 1 99 ? -3.830 -7.612 -13.585 1.00 94.38 99 MET A C 1
ATOM 813 O O . MET A 1 99 ? -3.571 -7.914 -14.751 1.00 94.38 99 MET A O 1
ATOM 817 N N . ASP A 1 100 ? -4.946 -6.969 -13.243 1.00 92.69 100 ASP A N 1
ATOM 818 C CA . ASP A 1 100 ? -5.993 -6.626 -14.203 1.00 92.69 100 ASP A CA 1
ATOM 819 C C . ASP A 1 100 ? -5.515 -5.632 -15.256 1.00 92.69 100 ASP A C 1
ATOM 821 O O . ASP A 1 100 ? -5.832 -5.775 -16.440 1.00 92.69 100 ASP A O 1
ATOM 825 N N . VAL A 1 101 ? -4.754 -4.626 -14.841 1.00 93.38 101 VAL A N 1
ATOM 826 C CA . VAL A 1 101 ? -4.330 -3.530 -15.707 1.00 93.38 101 VAL A CA 1
ATOM 827 C C . VAL A 1 101 ? -3.188 -3.946 -16.635 1.00 93.38 101 VAL A C 1
ATOM 829 O O . VAL A 1 101 ? -3.237 -3.678 -17.836 1.00 93.38 101 VAL A O 1
ATOM 832 N N . LEU A 1 102 ? -2.174 -4.636 -16.106 1.00 94.25 102 LEU A N 1
ATOM 833 C CA . LEU A 1 102 ? -1.001 -5.056 -16.877 1.00 94.25 102 LEU A CA 1
ATOM 834 C C . LEU A 1 102 ? -1.153 -6.441 -17.519 1.00 94.25 102 LEU A C 1
ATOM 836 O O . LEU A 1 102 ? -0.286 -6.834 -18.296 1.00 94.25 102 LEU A O 1
ATOM 840 N N . LYS A 1 103 ? -2.243 -7.165 -17.225 1.00 93.94 103 LYS A N 1
ATOM 841 C CA . LYS A 1 103 ? -2.494 -8.539 -17.696 1.00 93.94 103 LYS A CA 1
ATOM 842 C C . LYS A 1 103 ? -1.359 -9.496 -17.320 1.00 93.94 103 LYS A C 1
ATOM 844 O O . LYS A 1 103 ? -0.902 -10.276 -18.151 1.00 93.94 103 LYS A O 1
ATOM 849 N N . ILE A 1 104 ? -0.915 -9.412 -16.067 1.00 93.38 104 ILE A N 1
ATOM 850 C CA . ILE A 1 104 ? 0.168 -10.238 -15.515 1.00 93.38 104 ILE A CA 1
ATOM 851 C C . ILE A 1 104 ? -0.382 -11.347 -14.612 1.00 93.38 104 ILE A C 1
ATOM 853 O O . ILE A 1 104 ? -1.356 -11.133 -13.889 1.00 93.38 104 ILE A O 1
ATOM 857 N N . ASP A 1 105 ? 0.269 -12.512 -14.628 1.00 93.62 105 ASP A N 1
ATOM 858 C CA . ASP A 1 105 ? -0.020 -13.634 -13.730 1.00 93.62 105 ASP A CA 1
ATOM 859 C C . ASP A 1 105 ? 1.086 -13.741 -12.659 1.00 93.62 105 ASP A C 1
ATOM 861 O O . ASP A 1 105 ? 2.250 -13.970 -13.001 1.00 93.62 105 ASP A O 1
ATOM 865 N N . PRO A 1 106 ? 0.772 -13.589 -11.357 1.00 93.31 106 PRO A N 1
ATOM 866 C CA . PRO A 1 106 ? 1.774 -13.680 -10.299 1.00 93.31 106 PRO A CA 1
ATOM 867 C C . PRO A 1 106 ? 2.426 -15.068 -10.183 1.00 93.31 106 PRO A C 1
ATOM 869 O O . PRO A 1 106 ? 3.500 -15.175 -9.587 1.00 93.31 106 PRO A O 1
ATOM 872 N N . ILE A 1 107 ? 1.820 -16.122 -10.747 1.00 94.94 107 ILE A N 1
ATOM 873 C CA . ILE A 1 107 ? 2.381 -17.483 -10.764 1.00 94.94 107 ILE A CA 1
ATOM 874 C C . ILE A 1 107 ? 3.667 -17.563 -11.595 1.00 94.94 107 ILE A C 1
ATOM 876 O O . ILE A 1 107 ? 4.535 -18.380 -11.288 1.00 94.94 107 ILE A O 1
ATOM 880 N N . GLU A 1 108 ? 3.847 -16.684 -12.586 1.00 91.31 108 GLU A N 1
ATOM 881 C CA . GLU A 1 108 ? 5.092 -16.596 -13.368 1.00 91.31 108 GLU A CA 1
ATOM 882 C C . GLU A 1 108 ? 6.278 -16.048 -12.552 1.00 91.31 108 GLU A C 1
ATOM 884 O O . GLU A 1 108 ? 7.426 -16.090 -12.994 1.00 91.31 108 GLU A O 1
ATOM 889 N N . GLY A 1 109 ? 6.013 -15.581 -11.331 1.00 94.69 109 GLY A N 1
ATOM 890 C CA . GLY A 1 109 ? 6.983 -14.980 -10.434 1.00 94.69 109 GLY A CA 1
ATOM 891 C C . GLY A 1 109 ? 6.757 -13.479 -10.336 1.00 94.69 109 GLY A C 1
ATOM 892 O O . GLY A 1 109 ? 6.976 -12.730 -11.289 1.00 94.69 109 GLY A O 1
ATOM 893 N N . LEU A 1 110 ? 6.362 -13.034 -9.144 1.00 95.31 110 LEU A N 1
ATOM 894 C CA . LEU A 1 110 ? 6.135 -11.631 -8.830 1.00 95.31 110 LEU A CA 1
ATOM 895 C C . LEU A 1 110 ? 6.776 -11.280 -7.491 1.00 95.31 110 LEU A C 1
ATOM 897 O O . LEU A 1 110 ? 6.496 -11.904 -6.467 1.00 95.31 110 LEU A O 1
ATOM 901 N N . LYS A 1 111 ? 7.613 -10.245 -7.493 1.00 95.38 111 LYS A N 1
ATOM 902 C CA . LYS A 1 111 ? 8.172 -9.641 -6.287 1.00 95.38 111 LYS A CA 1
ATOM 903 C C . LYS A 1 111 ? 7.533 -8.279 -6.051 1.00 95.38 111 LYS A C 1
ATOM 905 O O . LYS A 1 111 ? 7.507 -7.440 -6.945 1.00 95.38 111 LYS A O 1
ATOM 910 N N . VAL A 1 112 ? 7.044 -8.044 -4.839 1.00 94.94 112 VAL A N 1
ATOM 911 C CA . VAL A 1 112 ? 6.497 -6.746 -4.424 1.00 94.94 112 VAL A CA 1
ATOM 912 C C . VAL A 1 112 ? 7.459 -6.122 -3.426 1.00 94.94 112 VAL A C 1
ATOM 914 O O . VAL A 1 112 ? 7.862 -6.774 -2.465 1.00 94.94 112 VAL A O 1
ATOM 917 N N . ILE A 1 113 ? 7.861 -4.883 -3.688 1.00 94.38 113 ILE A N 1
ATOM 918 C CA . ILE A 1 113 ? 8.890 -4.170 -2.933 1.00 94.38 113 ILE A CA 1
ATOM 919 C C . ILE A 1 113 ? 8.336 -2.824 -2.470 1.00 94.38 113 ILE A C 1
ATOM 921 O O . ILE A 1 113 ? 7.649 -2.125 -3.218 1.00 94.38 113 ILE A O 1
ATOM 925 N N . ASP A 1 114 ? 8.653 -2.454 -1.235 1.00 91.12 114 ASP A N 1
ATOM 926 C CA . ASP A 1 114 ? 8.526 -1.083 -0.749 1.00 91.12 114 ASP A CA 1
ATOM 927 C C . ASP A 1 114 ? 9.756 -0.276 -1.192 1.00 91.12 114 ASP A C 1
ATOM 929 O O . ASP A 1 114 ? 10.890 -0.689 -0.930 1.00 91.12 114 ASP A O 1
ATOM 933 N N . ALA A 1 115 ? 9.554 0.859 -1.869 1.00 92.62 115 ALA A N 1
ATOM 934 C CA . ALA A 1 115 ? 10.650 1.715 -2.312 1.00 92.62 115 ALA A CA 1
ATOM 935 C C . ALA A 1 115 ? 11.558 2.176 -1.160 1.00 92.62 115 ALA A C 1
ATOM 937 O O . ALA A 1 115 ? 12.757 2.347 -1.373 1.00 92.62 115 ALA A O 1
ATOM 938 N N . PHE A 1 116 ? 11.032 2.311 0.061 1.00 86.19 116 PHE A N 1
ATOM 939 C CA . PHE A 1 116 ? 11.845 2.675 1.225 1.00 86.19 116 PHE A CA 1
ATOM 940 C C . PHE A 1 116 ? 12.882 1.617 1.605 1.00 86.19 116 PHE A C 1
ATOM 942 O O . PHE A 1 116 ? 13.928 1.950 2.159 1.00 86.19 116 PHE A O 1
ATOM 949 N N . ASP A 1 117 ? 12.621 0.350 1.285 1.00 89.38 117 ASP A N 1
ATOM 950 C CA . ASP A 1 117 ? 13.534 -0.757 1.569 1.00 89.38 117 ASP A CA 1
ATOM 951 C C . ASP A 1 117 ? 14.372 -1.159 0.344 1.00 89.38 117 ASP A C 1
ATOM 953 O O . ASP A 1 117 ? 15.181 -2.083 0.397 1.00 89.38 117 ASP A O 1
ATOM 957 N N . MET A 1 118 ? 14.235 -0.441 -0.775 1.00 91.50 118 MET A N 1
ATOM 958 C CA . MET A 1 118 ? 14.832 -0.793 -2.067 1.00 91.50 118 MET A CA 1
ATOM 959 C C . MET A 1 118 ? 16.352 -1.031 -1.997 1.00 91.50 118 MET A C 1
ATOM 961 O O . MET A 1 118 ? 16.879 -1.924 -2.662 1.00 91.50 118 MET A O 1
ATOM 965 N N . LYS A 1 119 ? 17.071 -0.295 -1.140 1.00 89.44 119 LYS A N 1
ATOM 966 C CA . LYS A 1 119 ? 18.525 -0.454 -0.941 1.00 89.44 119 LYS A CA 1
ATOM 967 C C . LYS A 1 119 ? 18.916 -1.849 -0.437 1.00 89.44 119 LYS A C 1
ATOM 969 O O . LYS A 1 119 ? 19.968 -2.350 -0.832 1.00 89.44 119 LYS A O 1
ATOM 974 N N . ASN A 1 120 ? 18.066 -2.486 0.368 1.00 91.69 120 ASN A N 1
ATOM 975 C CA . ASN A 1 120 ? 18.302 -3.815 0.940 1.00 91.69 120 ASN A CA 1
ATOM 976 C C . ASN A 1 120 ? 17.808 -4.951 0.032 1.00 91.69 120 ASN A C 1
ATOM 978 O O . ASN A 1 120 ? 17.967 -6.130 0.354 1.00 91.69 120 ASN A O 1
ATOM 982 N N . GLN A 1 121 ? 17.208 -4.618 -1.111 1.00 94.19 121 GLN A N 1
ATOM 983 C CA . GLN A 1 121 ? 16.607 -5.598 -1.998 1.00 94.19 121 GLN A CA 1
ATOM 984 C C . GLN A 1 121 ? 17.605 -6.130 -3.024 1.00 94.19 121 GLN A C 1
ATOM 986 O O . GLN A 1 121 ? 18.363 -5.392 -3.656 1.00 94.19 121 GLN A O 1
ATOM 991 N N . ILE A 1 122 ? 17.545 -7.445 -3.231 1.00 93.56 122 ILE A N 1
ATOM 992 C CA . ILE A 1 122 ? 18.192 -8.130 -4.352 1.00 93.56 122 ILE A CA 1
ATOM 993 C C . ILE A 1 122 ? 17.154 -8.275 -5.463 1.00 93.56 122 ILE A C 1
ATOM 995 O O . ILE A 1 122 ? 16.068 -8.820 -5.230 1.00 93.56 122 ILE A O 1
ATOM 999 N N . LEU A 1 123 ? 17.468 -7.764 -6.652 1.00 93.25 123 LEU A N 1
ATOM 1000 C CA . LEU A 1 123 ? 16.584 -7.842 -7.812 1.00 93.25 123 LEU A CA 1
ATOM 1001 C C . LEU A 1 123 ? 16.849 -9.118 -8.610 1.00 93.25 123 LEU A C 1
ATOM 1003 O O . LEU A 1 123 ? 17.993 -9.542 -8.769 1.00 93.25 123 LEU A O 1
ATOM 1007 N N . ASP A 1 124 ? 15.778 -9.705 -9.137 1.00 93.25 124 ASP A N 1
ATOM 1008 C CA . ASP A 1 124 ? 15.838 -10.861 -10.024 1.00 93.25 124 ASP A CA 1
ATOM 1009 C C . ASP A 1 124 ? 15.185 -10.498 -11.359 1.00 93.25 124 ASP A C 1
ATOM 1011 O O . ASP A 1 124 ? 13.984 -10.256 -11.434 1.00 93.25 124 ASP A O 1
ATOM 1015 N N . LYS A 1 125 ? 15.994 -10.464 -12.421 1.00 92.31 125 LYS A N 1
ATOM 1016 C CA . LYS A 1 125 ? 15.559 -10.090 -13.775 1.00 92.31 125 LYS A CA 1
ATOM 1017 C C . LYS A 1 125 ? 14.644 -11.124 -14.436 1.00 92.31 125 LYS A C 1
ATOM 1019 O O . LYS A 1 125 ? 14.178 -10.895 -15.546 1.00 92.31 125 LYS A O 1
ATOM 1024 N N . ARG A 1 126 ? 14.456 -12.288 -13.811 1.00 93.00 126 ARG A N 1
ATOM 1025 C CA . ARG A 1 126 ? 13.657 -13.398 -14.351 1.00 93.00 126 ARG A CA 1
ATOM 1026 C C . ARG A 1 126 ? 12.189 -13.331 -13.935 1.00 93.00 126 ARG A C 1
ATOM 1028 O O . ARG A 1 126 ? 11.407 -14.116 -14.453 1.00 93.00 126 ARG A O 1
ATOM 1035 N N . ILE A 1 127 ? 11.835 -12.441 -13.006 1.00 94.88 127 ILE A N 1
ATOM 1036 C CA . ILE A 1 127 ? 10.485 -12.316 -12.446 1.00 94.88 127 ILE A CA 1
ATOM 1037 C C . ILE A 1 127 ? 9.978 -10.877 -12.554 1.00 94.88 127 ILE A C 1
ATOM 1039 O O . ILE A 1 127 ? 10.761 -9.925 -12.602 1.00 94.88 127 ILE A O 1
ATOM 1043 N N . GLY A 1 128 ? 8.657 -10.709 -12.541 1.00 94.56 128 GLY A N 1
ATOM 1044 C CA . GLY A 1 128 ? 8.041 -9.391 -12.438 1.00 94.56 128 GLY A CA 1
ATOM 1045 C C . GLY A 1 128 ? 8.373 -8.740 -11.095 1.00 94.56 128 GLY A C 1
ATOM 1046 O O . GLY A 1 128 ? 8.416 -9.409 -10.063 1.00 94.56 128 GLY A O 1
ATOM 1047 N N . THR A 1 129 ? 8.599 -7.426 -11.087 1.00 96.25 129 THR A N 1
ATOM 1048 C CA . THR A 1 129 ? 8.809 -6.660 -9.851 1.00 96.25 129 THR A CA 1
ATOM 1049 C C . THR A 1 129 ? 7.886 -5.447 -9.825 1.00 96.25 129 THR A C 1
ATOM 1051 O O . THR A 1 129 ? 7.934 -4.619 -10.730 1.00 96.25 129 THR A O 1
ATOM 1054 N N . ILE A 1 130 ? 7.066 -5.328 -8.780 1.00 96.19 130 ILE A N 1
ATOM 1055 C CA . ILE A 1 130 ? 6.264 -4.134 -8.500 1.00 96.19 130 ILE A CA 1
ATOM 1056 C C . ILE A 1 130 ? 6.925 -3.375 -7.355 1.00 96.19 130 ILE A C 1
ATOM 1058 O O . ILE A 1 130 ? 7.093 -3.914 -6.262 1.00 96.19 130 ILE A O 1
ATOM 1062 N N . ILE A 1 131 ? 7.275 -2.116 -7.605 1.00 95.94 131 ILE A N 1
ATOM 1063 C CA . ILE A 1 131 ? 7.859 -1.218 -6.607 1.00 95.94 131 ILE A CA 1
ATOM 1064 C C . ILE A 1 131 ? 6.785 -0.212 -6.199 1.00 95.94 131 ILE A C 1
ATOM 1066 O O . ILE A 1 131 ? 6.247 0.517 -7.030 1.00 95.94 131 ILE A O 1
ATOM 1070 N N . THR A 1 132 ? 6.444 -0.213 -4.917 1.00 93.06 132 THR A N 1
ATOM 1071 C CA . THR A 1 132 ? 5.394 0.622 -4.324 1.00 93.06 132 THR A CA 1
ATOM 1072 C C . THR A 1 132 ? 5.984 1.857 -3.645 1.00 93.06 132 THR A C 1
ATOM 1074 O O . THR A 1 132 ? 7.194 1.964 -3.493 1.00 93.06 132 THR A O 1
ATOM 1077 N N . GLN A 1 133 ? 5.129 2.795 -3.226 1.00 87.06 133 GLN A N 1
ATOM 1078 C CA . GLN A 1 133 ? 5.519 3.978 -2.439 1.00 87.06 133 GLN A CA 1
ATOM 1079 C C . GLN A 1 133 ? 6.529 4.920 -3.132 1.00 87.06 133 GLN A C 1
ATOM 1081 O O . GLN A 1 133 ? 7.231 5.688 -2.483 1.00 87.06 133 GLN A O 1
ATOM 1086 N N . VAL A 1 134 ? 6.544 4.946 -4.469 1.00 91.25 134 VAL A N 1
ATOM 1087 C CA . VAL A 1 134 ? 7.310 5.923 -5.263 1.00 91.25 134 VAL A CA 1
ATOM 1088 C C . VAL A 1 134 ? 6.485 7.203 -5.441 1.00 91.25 134 VAL A C 1
ATOM 1090 O O . VAL A 1 134 ? 5.827 7.397 -6.460 1.00 91.25 134 VAL A O 1
ATOM 1093 N N . TYR A 1 135 ? 6.444 8.055 -4.412 1.00 84.38 135 TYR A N 1
ATOM 1094 C CA . TYR A 1 135 ? 5.537 9.217 -4.376 1.00 84.38 135 TYR A CA 1
ATOM 1095 C C . TYR A 1 135 ? 6.231 10.585 -4.440 1.00 84.38 135 TYR A C 1
ATOM 1097 O O . TYR A 1 135 ? 5.547 11.605 -4.525 1.00 84.38 135 TYR A O 1
ATOM 1105 N N . ASN A 1 136 ? 7.563 10.641 -4.380 1.00 88.19 136 ASN A N 1
ATOM 1106 C CA . ASN A 1 136 ? 8.311 11.891 -4.500 1.00 88.19 136 ASN A CA 1
ATOM 1107 C C . ASN A 1 136 ? 9.603 11.701 -5.318 1.00 88.19 136 ASN A C 1
ATOM 1109 O O . ASN A 1 136 ? 10.071 10.565 -5.439 1.00 88.19 136 ASN A O 1
ATOM 1113 N N . PRO A 1 137 ? 10.193 12.794 -5.843 1.00 91.19 137 PRO A N 1
ATOM 1114 C CA . PRO A 1 137 ? 11.392 12.715 -6.677 1.00 91.19 137 PRO A CA 1
ATOM 1115 C C . PRO A 1 137 ? 12.592 12.073 -5.977 1.00 91.19 137 PRO A C 1
ATOM 1117 O O . PRO A 1 137 ? 13.308 11.301 -6.595 1.00 91.19 137 PRO A O 1
ATOM 1120 N N . LEU A 1 138 ? 12.791 12.319 -4.676 1.00 91.19 138 LEU A N 1
ATOM 1121 C CA . LEU A 1 138 ? 13.914 11.739 -3.932 1.00 91.19 138 LEU A CA 1
ATOM 1122 C C . LEU A 1 138 ? 13.834 10.204 -3.904 1.00 91.19 138 LEU A C 1
ATOM 1124 O O . LEU A 1 138 ? 14.817 9.533 -4.203 1.00 91.19 138 LEU A O 1
ATOM 1128 N N . ILE A 1 139 ? 12.661 9.648 -3.591 1.00 92.31 139 ILE A N 1
ATOM 1129 C CA . ILE A 1 139 ? 12.438 8.195 -3.590 1.00 92.31 139 ILE A CA 1
ATOM 1130 C C . ILE A 1 139 ? 12.568 7.636 -5.007 1.00 92.31 139 ILE A C 1
ATOM 1132 O O . ILE A 1 139 ? 13.180 6.588 -5.200 1.00 92.31 139 ILE A O 1
ATOM 1136 N N . ALA A 1 140 ? 12.027 8.337 -6.005 1.00 95.06 140 ALA A N 1
ATOM 1137 C CA . ALA A 1 140 ? 12.160 7.943 -7.402 1.00 95.06 140 ALA A CA 1
ATOM 1138 C C . ALA A 1 140 ? 13.634 7.862 -7.835 1.00 95.06 140 ALA A C 1
ATOM 1140 O O . ALA A 1 140 ? 14.036 6.857 -8.424 1.00 95.06 140 ALA A O 1
ATOM 1141 N N . SER A 1 141 ? 14.465 8.837 -7.448 1.00 94.81 141 SER A N 1
ATOM 1142 C CA . SER A 1 141 ? 15.910 8.811 -7.686 1.00 94.81 141 SER A CA 1
ATOM 1143 C C . SER A 1 141 ? 16.584 7.623 -6.998 1.00 94.81 141 SER A C 1
ATOM 1145 O O . SER A 1 141 ? 17.423 6.961 -7.607 1.00 94.81 141 SER A O 1
ATOM 1147 N N . GLU A 1 142 ? 16.231 7.311 -5.746 1.00 94.38 142 GLU A N 1
ATOM 1148 C CA . GLU A 1 142 ? 16.803 6.157 -5.036 1.00 94.38 142 GLU A CA 1
ATOM 1149 C C . GLU A 1 142 ? 16.437 4.826 -5.703 1.00 94.38 142 GLU A C 1
ATOM 1151 O O . GLU A 1 142 ? 17.299 3.959 -5.879 1.00 94.38 142 GLU A O 1
ATOM 1156 N N . VAL A 1 143 ? 15.181 4.682 -6.133 1.00 96.94 143 VAL A N 1
ATOM 1157 C CA . VAL A 1 143 ? 14.723 3.517 -6.895 1.00 96.94 143 VAL A CA 1
ATOM 1158 C C . VAL A 1 143 ? 15.455 3.430 -8.230 1.00 96.94 143 VAL A C 1
ATOM 1160 O O . VAL A 1 143 ? 15.963 2.358 -8.559 1.00 96.94 143 VAL A O 1
ATOM 1163 N N . LYS A 1 144 ? 15.577 4.542 -8.967 1.00 96.56 144 LYS A N 1
ATOM 1164 C CA . LYS A 1 144 ? 16.319 4.607 -10.233 1.00 96.56 144 LYS A CA 1
ATOM 1165 C C . LYS A 1 144 ? 17.750 4.125 -10.043 1.00 96.56 144 LYS A C 1
ATOM 1167 O O . LYS A 1 144 ? 18.179 3.214 -10.743 1.00 96.56 144 LYS A O 1
ATOM 1172 N N . LEU A 1 145 ? 18.476 4.692 -9.079 1.00 95.62 145 LEU A N 1
ATOM 1173 C CA . LEU A 1 145 ? 19.866 4.321 -8.808 1.00 95.62 145 LEU A CA 1
ATOM 1174 C C . LEU A 1 145 ? 19.999 2.827 -8.509 1.00 95.62 145 LEU A C 1
ATOM 1176 O O . LEU A 1 145 ? 20.896 2.183 -9.048 1.00 95.62 145 LEU A O 1
ATOM 1180 N N . LYS A 1 146 ? 19.076 2.256 -7.723 1.00 96.06 146 LYS A N 1
ATOM 1181 C CA . LYS A 1 146 ? 19.096 0.818 -7.447 1.00 96.06 146 LYS A CA 1
ATOM 1182 C C . LYS A 1 146 ? 18.797 -0.019 -8.688 1.00 96.06 146 LYS A C 1
ATOM 1184 O O . LYS A 1 146 ? 19.432 -1.049 -8.893 1.00 96.06 146 LYS A O 1
ATOM 1189 N N . LEU A 1 147 ? 17.842 0.401 -9.517 1.00 96.81 147 LEU A N 1
ATOM 1190 C CA . LEU A 1 147 ? 17.530 -0.283 -10.769 1.00 96.81 147 LEU A CA 1
ATOM 1191 C C . LEU A 1 147 ? 18.725 -0.258 -11.731 1.00 96.81 147 LEU A C 1
ATOM 1193 O O . LEU A 1 147 ? 19.002 -1.285 -12.343 1.00 96.81 147 LEU A O 1
ATOM 1197 N N . LEU A 1 148 ? 19.468 0.850 -11.807 1.00 96.19 148 LEU A N 1
ATOM 1198 C CA . LEU A 1 148 ? 20.649 1.005 -12.669 1.00 96.19 148 LEU A CA 1
ATOM 1199 C C . LEU A 1 148 ? 21.835 0.101 -12.287 1.00 96.19 148 LEU A C 1
ATOM 1201 O O . LEU A 1 148 ? 22.711 -0.142 -13.112 1.00 96.19 148 LEU A O 1
ATOM 1205 N N . GLU A 1 149 ? 21.869 -0.453 -11.070 1.00 95.12 149 GLU A N 1
ATOM 1206 C CA . GLU A 1 149 ? 22.838 -1.505 -10.717 1.00 95.12 149 GLU A CA 1
ATOM 1207 C C . GLU A 1 149 ? 22.587 -2.810 -11.499 1.00 95.12 149 GLU A C 1
ATOM 1209 O O . GLU A 1 149 ? 23.486 -3.640 -11.644 1.00 95.12 149 GLU A O 1
ATOM 1214 N N . TYR A 1 150 ? 21.360 -3.008 -11.989 1.00 95.19 150 TYR A N 1
ATOM 1215 C CA . TYR A 1 150 ? 20.924 -4.232 -12.656 1.00 95.19 150 TYR A CA 1
ATOM 1216 C C . TYR A 1 150 ? 20.550 -3.980 -14.117 1.00 95.19 150 TYR A C 1
ATOM 1218 O O . TYR A 1 150 ? 20.865 -4.807 -14.967 1.00 95.19 150 TYR A O 1
ATOM 1226 N N . TYR A 1 151 ? 19.879 -2.885 -14.433 1.00 96.25 151 TYR A N 1
ATOM 1227 C CA . TYR A 1 151 ? 19.315 -2.593 -15.746 1.00 96.25 151 TYR A CA 1
ATOM 1228 C C . TYR A 1 151 ? 20.033 -1.412 -16.398 1.00 96.25 151 TYR A C 1
ATOM 1230 O O . TYR A 1 151 ? 20.563 -0.545 -15.710 1.00 96.25 151 TYR A O 1
ATOM 1238 N N . ASN A 1 152 ? 20.024 -1.368 -17.729 1.00 96.94 152 ASN A N 1
ATOM 1239 C CA . ASN A 1 152 ? 20.466 -0.176 -18.448 1.00 96.94 152 ASN A CA 1
ATOM 1240 C C . ASN A 1 152 ? 19.437 0.943 -18.261 1.00 96.94 152 ASN A C 1
ATOM 1242 O O . ASN A 1 152 ? 18.254 0.677 -18.039 1.00 96.94 152 ASN A O 1
ATOM 1246 N N . ASP A 1 153 ? 19.875 2.186 -18.388 1.00 97.25 153 ASP A N 1
ATOM 1247 C CA . ASP A 1 153 ? 19.047 3.375 -18.203 1.00 97.25 153 ASP A CA 1
ATOM 1248 C C . ASP A 1 153 ? 17.909 3.506 -19.227 1.00 97.25 153 ASP A C 1
ATOM 1250 O O . ASP A 1 153 ? 16.850 4.041 -18.897 1.00 97.25 153 ASP A O 1
ATOM 1254 N N . ASP A 1 154 ? 18.087 2.949 -20.424 1.00 97.62 154 ASP A N 1
ATOM 1255 C CA . ASP A 1 154 ? 17.087 2.859 -21.493 1.00 97.62 154 ASP A CA 1
ATOM 1256 C C . ASP A 1 154 ? 16.078 1.705 -21.332 1.00 97.62 154 ASP A C 1
ATOM 1258 O O . ASP A 1 154 ? 15.146 1.585 -22.129 1.00 97.62 154 ASP A O 1
ATOM 1262 N N . THR A 1 155 ? 16.217 0.864 -20.299 1.00 97.69 155 THR A N 1
ATOM 1263 C CA . THR A 1 155 ? 15.277 -0.239 -20.044 1.00 97.69 155 THR A CA 1
ATOM 1264 C C . THR A 1 155 ? 13.883 0.320 -19.764 1.00 97.69 155 THR A C 1
ATOM 1266 O O . THR A 1 155 ? 13.704 1.116 -18.842 1.00 97.69 155 THR A O 1
ATOM 1269 N N . GLU A 1 156 ? 12.881 -0.119 -20.528 1.00 97.44 156 GLU A N 1
ATOM 1270 C CA . GLU A 1 156 ? 11.494 0.302 -20.325 1.00 97.44 156 GLU A CA 1
ATOM 1271 C C . GLU A 1 156 ? 10.879 -0.327 -19.065 1.00 97.44 156 GLU A C 1
ATOM 1273 O O . GLU A 1 156 ? 10.962 -1.536 -18.837 1.00 97.44 156 GLU A O 1
ATOM 1278 N N . ILE A 1 157 ? 10.178 0.495 -18.289 1.00 97.12 157 ILE A N 1
ATOM 1279 C CA . ILE A 1 157 ? 9.361 0.113 -17.138 1.00 97.12 157 ILE A CA 1
ATOM 1280 C C . ILE A 1 157 ? 7.930 0.628 -17.311 1.00 97.12 157 ILE A C 1
ATOM 1282 O O . ILE A 1 157 ? 7.674 1.586 -18.043 1.00 97.12 157 ILE A O 1
ATOM 1286 N N . TYR A 1 158 ? 6.983 0.011 -16.605 1.00 97.38 158 TYR A N 1
ATOM 1287 C CA . TYR A 1 158 ? 5.618 0.522 -16.514 1.00 97.38 158 TYR A CA 1
ATOM 1288 C C . TYR A 1 158 ? 5.488 1.454 -15.312 1.00 97.38 158 TYR A C 1
ATOM 1290 O O . TYR A 1 158 ? 5.550 1.018 -14.164 1.00 97.38 158 TYR A O 1
ATOM 1298 N N . TYR A 1 159 ? 5.248 2.735 -15.577 1.00 95.81 159 TYR A N 1
ATOM 1299 C CA . TYR A 1 159 ? 4.750 3.671 -14.581 1.00 95.81 159 TYR A CA 1
ATOM 1300 C C . TYR A 1 159 ? 3.229 3.552 -14.518 1.00 95.81 159 TYR A C 1
ATOM 1302 O O . TYR A 1 159 ? 2.543 3.843 -15.503 1.00 95.81 159 TYR A O 1
ATOM 1310 N N . VAL A 1 160 ? 2.705 3.140 -13.363 1.00 95.50 160 VAL A N 1
ATOM 1311 C CA . VAL A 1 160 ? 1.266 2.963 -13.146 1.00 95.50 160 VAL A CA 1
ATOM 1312 C C . VAL A 1 160 ? 0.797 3.857 -12.008 1.00 95.50 160 VAL A C 1
ATOM 1314 O O . VAL A 1 160 ? 1.317 3.799 -10.896 1.00 95.50 160 VAL A O 1
ATOM 1317 N N . ARG A 1 161 ? -0.217 4.675 -12.285 1.00 92.75 161 ARG A N 1
ATOM 1318 C CA . ARG A 1 161 ? -0.893 5.533 -11.311 1.00 92.75 161 ARG A CA 1
ATOM 1319 C C . ARG A 1 161 ? -2.388 5.242 -11.328 1.00 92.75 161 ARG A C 1
ATOM 1321 O O . ARG A 1 161 ? -2.967 5.099 -12.399 1.00 92.75 161 ARG A O 1
ATOM 1328 N N . ALA A 1 162 ? -2.989 5.201 -10.136 1.00 89.62 162 ALA A N 1
ATOM 1329 C CA . ALA A 1 162 ? -4.431 5.036 -9.933 1.00 89.62 162 ALA A CA 1
ATOM 1330 C C . ALA A 1 162 ? -5.028 3.823 -10.683 1.00 89.62 162 ALA A C 1
ATOM 1332 O O . ALA A 1 162 ? -6.095 3.921 -11.285 1.00 89.62 162 ALA A O 1
ATOM 1333 N N . ALA A 1 163 ? -4.323 2.685 -10.645 1.00 91.31 163 ALA A N 1
ATOM 1334 C CA . ALA A 1 163 ? -4.762 1.436 -11.268 1.00 91.31 163 ALA A CA 1
ATOM 1335 C C . ALA A 1 163 ? -6.193 1.074 -10.838 1.00 91.31 163 ALA A C 1
ATOM 1337 O O . ALA A 1 163 ? -6.498 1.058 -9.643 1.00 91.31 163 ALA A O 1
ATOM 1338 N N . GLY A 1 164 ? -7.067 0.797 -11.806 1.00 86.38 164 GLY A N 1
ATOM 1339 C CA . GLY A 1 164 ? -8.465 0.441 -11.559 1.00 86.38 164 GLY A CA 1
ATOM 1340 C C . GLY A 1 164 ? -9.405 1.625 -11.292 1.00 86.38 164 GLY A C 1
ATOM 1341 O O . GLY A 1 164 ? -10.610 1.417 -11.141 1.00 86.38 164 GLY A O 1
ATOM 1342 N N . ILE A 1 165 ? -8.909 2.870 -11.266 1.00 87.19 165 ILE A N 1
ATOM 1343 C CA . ILE A 1 165 ? -9.742 4.076 -11.152 1.00 87.19 165 ILE A CA 1
ATOM 1344 C C . ILE A 1 165 ? -9.934 4.673 -12.548 1.00 87.19 165 ILE A C 1
ATOM 1346 O O . ILE A 1 165 ? -9.106 5.440 -13.024 1.00 87.19 165 ILE A O 1
ATOM 1350 N N . VAL A 1 166 ? -11.058 4.353 -13.197 1.00 82.00 166 VAL A N 1
ATOM 1351 C CA . VAL A 1 166 ? -11.333 4.651 -14.622 1.00 82.00 166 VAL A CA 1
ATOM 1352 C C . VAL A 1 166 ? -11.013 6.093 -15.050 1.00 82.00 166 VAL A C 1
ATOM 1354 O O . VAL A 1 166 ? -10.536 6.307 -16.159 1.00 82.00 166 VAL A O 1
ATOM 1357 N N . SER A 1 167 ? -11.278 7.091 -14.205 1.00 85.62 167 SER A N 1
ATOM 1358 C CA . SER A 1 167 ? -11.050 8.509 -14.528 1.00 85.62 167 SER A CA 1
ATOM 1359 C C . SER A 1 167 ? -9.635 9.019 -14.240 1.00 85.62 167 SER A C 1
ATOM 1361 O O . SER A 1 167 ? -9.301 10.123 -14.660 1.00 85.62 167 SER A O 1
ATOM 1363 N N . GLU A 1 168 ? -8.827 8.266 -13.495 1.00 88.38 168 GLU A N 1
ATOM 1364 C CA . GLU A 1 168 ? -7.506 8.690 -13.008 1.00 88.38 168 GLU A CA 1
ATOM 1365 C C . GLU A 1 168 ? -6.371 7.756 -13.444 1.00 88.38 168 GLU A C 1
ATOM 1367 O O . GLU A 1 168 ? -5.199 8.118 -13.312 1.00 88.38 168 GLU A O 1
ATOM 1372 N N . GLU A 1 169 ? -6.710 6.571 -13.959 1.00 93.44 169 GLU A N 1
ATOM 1373 C CA . GLU A 1 169 ? -5.760 5.551 -14.377 1.00 93.44 169 GLU A CA 1
ATOM 1374 C C . GLU A 1 169 ? -4.794 6.097 -15.430 1.00 93.44 169 GLU A C 1
ATOM 1376 O O . GLU A 1 169 ? -5.177 6.653 -16.461 1.00 93.44 169 GLU A O 1
ATOM 1381 N N . SER A 1 170 ? -3.504 5.911 -15.165 1.00 94.00 170 SER A N 1
ATOM 1382 C CA . SER A 1 170 ? -2.442 6.246 -16.099 1.00 94.00 170 SER A CA 1
ATOM 1383 C C . SER A 1 170 ? -1.397 5.147 -16.099 1.00 94.00 170 SER A C 1
ATOM 1385 O O . SER A 1 170 ? -0.765 4.876 -15.078 1.00 94.00 170 SER A O 1
ATOM 1387 N N . ILE A 1 171 ? -1.206 4.536 -17.265 1.00 95.88 171 ILE A N 1
ATOM 1388 C CA . ILE A 1 171 ? -0.210 3.496 -17.509 1.00 95.88 171 ILE A CA 1
ATOM 1389 C C . ILE A 1 171 ? 0.677 4.012 -18.627 1.00 95.88 171 ILE A C 1
ATOM 1391 O O . ILE A 1 171 ? 0.203 4.296 -19.728 1.00 95.88 171 ILE A O 1
ATOM 1395 N N . ARG A 1 172 ? 1.965 4.162 -18.346 1.00 95.81 172 ARG A N 1
ATOM 1396 C CA . ARG A 1 172 ? 2.939 4.652 -19.320 1.00 95.81 172 ARG A CA 1
ATOM 1397 C C . ARG A 1 172 ? 4.144 3.737 -19.316 1.00 95.81 172 ARG A C 1
ATOM 1399 O O . ARG A 1 172 ? 4.600 3.333 -18.251 1.00 95.81 172 ARG A O 1
ATOM 1406 N N . LYS A 1 173 ? 4.664 3.445 -20.503 1.00 97.31 173 LYS A N 1
ATOM 1407 C CA . LYS A 1 173 ? 6.018 2.919 -20.634 1.00 97.31 173 LYS A CA 1
ATOM 1408 C C . LYS A 1 173 ? 6.976 4.093 -20.622 1.00 97.31 173 LYS A C 1
ATOM 1410 O O . LYS A 1 173 ? 6.791 5.022 -21.404 1.00 97.31 173 LYS A O 1
ATOM 1415 N N . ILE A 1 174 ? 7.934 4.054 -19.711 1.00 97.44 174 ILE A N 1
ATOM 1416 C CA . ILE A 1 174 ? 9.003 5.045 -19.607 1.00 97.44 174 ILE A CA 1
ATOM 1417 C C . ILE A 1 174 ? 10.331 4.301 -19.450 1.00 97.44 174 ILE A C 1
ATOM 1419 O O . ILE A 1 174 ? 10.339 3.228 -18.846 1.00 97.44 174 ILE A O 1
ATOM 1423 N N . PRO A 1 175 ? 11.446 4.814 -19.975 1.00 98.12 175 PRO A N 1
ATOM 1424 C CA . PRO A 1 175 ? 12.763 4.288 -19.642 1.00 98.12 175 PRO A CA 1
ATOM 1425 C C . PRO A 1 175 ? 13.134 4.643 -18.193 1.00 98.12 175 PRO A C 1
ATOM 1427 O O . PRO A 1 175 ? 12.641 5.624 -17.634 1.00 98.12 175 PRO A O 1
ATOM 1430 N N . ILE A 1 176 ? 14.018 3.856 -17.575 1.00 97.75 176 ILE A N 1
ATOM 1431 C CA . ILE A 1 176 ? 14.454 4.053 -16.179 1.00 97.75 176 ILE A CA 1
ATOM 1432 C C . ILE A 1 176 ? 15.001 5.466 -15.933 1.00 97.75 176 ILE A C 1
ATOM 1434 O O . ILE A 1 176 ? 14.793 6.013 -14.849 1.00 97.75 176 ILE A O 1
ATOM 1438 N N . TYR A 1 177 ? 15.675 6.079 -16.912 1.00 96.19 177 TYR A N 1
ATOM 1439 C CA . TYR A 1 177 ? 16.217 7.430 -16.742 1.00 96.19 177 TYR A CA 1
ATOM 1440 C C . TYR A 1 177 ? 15.147 8.521 -1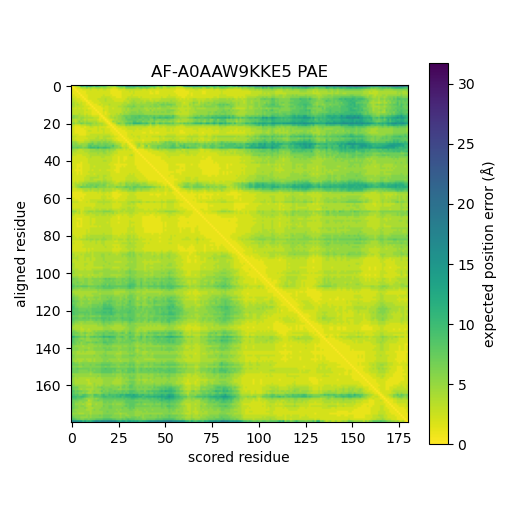6.540 1.00 96.19 177 TYR A C 1
ATOM 1442 O O . TYR A 1 177 ? 15.499 9.586 -16.041 1.00 96.19 177 TYR A O 1
ATOM 1450 N N . GLU A 1 178 ? 13.878 8.271 -16.894 1.00 95.94 178 GLU A N 1
ATOM 1451 C CA . GLU A 1 178 ? 12.746 9.210 -16.734 1.00 95.94 178 GLU A CA 1
ATOM 1452 C C . GLU A 1 178 ? 11.969 9.018 -15.420 1.00 95.94 178 GLU A C 1
ATOM 1454 O O . GLU A 1 178 ? 10.892 9.594 -15.252 1.00 95.94 178 GLU A O 1
ATOM 1459 N N . LEU A 1 179 ? 12.453 8.170 -14.505 1.00 92.94 179 LEU A N 1
ATOM 1460 C CA . LEU A 1 179 ? 11.718 7.834 -13.284 1.00 92.94 179 LEU A CA 1
ATOM 1461 C C . LEU A 1 179 ? 11.585 9.015 -12.297 1.00 92.94 179 LEU A C 1
ATOM 1463 O O . LEU A 1 179 ? 10.587 9.078 -11.578 1.00 92.94 179 LEU A O 1
ATOM 1467 N N . ASP A 1 180 ? 12.556 9.928 -12.264 1.00 86.69 180 ASP A N 1
ATOM 1468 C CA . ASP A 1 180 ? 12.673 11.090 -11.364 1.00 86.69 180 ASP A CA 1
ATOM 1469 C C . ASP A 1 180 ? 12.877 12.421 -12.105 1.00 86.69 180 ASP A C 1
ATOM 1471 O O . ASP A 1 180 ? 13.610 12.454 -13.120 1.00 86.69 180 ASP A O 1
#